Protein AF-A0AA88GA93-F1 (afdb_monomer)

Secondary structure (DSSP, 8-state):
------------------TTSS--S-SS---B-TTS-BS---HHHHT-HHHHHHHHHTT-GGGGGGS-GGGGG-HHHHHHHHHHHSS--TT--HHHHT-HHHHHHHHHH-TTGGGGS-HHHHT-HHHHHHHHHHHHHHHTTTT---HHHHHHTTSHHHHHHHHHH-GGGHHHHHHHHH--

Organism: Naegleria lovaniensis (NCBI:txid51637)

Radius of gyration: 24.78 Å; Cα contacts (8 Å, |Δi|>4): 192; chains: 1; bounding box: 47×29×96 Å

Solvent-accessible surface area (backbone atoms only — not comparable to full-atom values): 11145 Å² total; per-residue (Å²): 136,91,84,91,86,89,90,76,96,72,94,75,87,81,80,91,78,79,92,80,78,82,90,70,83,68,100,66,94,78,49,69,44,98,86,73,45,72,76,72,68,56,68,71,51,41,65,31,68,71,56,50,55,50,41,20,73,71,72,42,47,73,54,58,87,62,45,42,58,80,57,34,68,40,67,68,56,43,51,52,46,23,69,55,40,62,44,62,59,93,64,52,34,68,71,53,33,64,31,64,72,57,47,54,54,39,41,74,62,17,91,56,30,68,83,58,42,33,71,71,50,45,57,31,66,67,56,38,50,54,49,40,54,75,54,35,65,66,72,44,52,78,91,60,65,54,67,45,52,60,60,47,48,68,38,67,70,49,37,52,53,48,29,75,54,26,62,92,49,34,72,56,58,54,53,65,63,71,72,122

pLDDT: mean 75.77, std 22.04, range [26.53, 97.56]

Nearest PDB structures (foldseek):
  8v3b-assembly1_a  TM=1.851E-01  e=2.539E+00  synthetic construct
  6vfi-assembly1_A  TM=1.818E-01  e=3.411E+00  synthetic construct
  7mwr-assembly1_B  TM=1.581E-01  e=3.091E+00  synthetic construct
  8cwy-assembly1_A  TM=1.754E-01  e=7.136E+00  synthetic construct
  6iko-assembly1_A  TM=1.135E-01  e=7.496E+00  Mus musculus

Foldseek 3Di:
DDDDDDDDDDDDDDDDDPPPDPQPPDDDFDQQDPVRDRPDGDLVLLADLVSLLVCLQVVNLVSLQVHDLVQLADLVSQLSSCQSNVDHRPNRDVVQLADLVSLLSSVLSHLHSLVSHDPVLLLPLVSVLSNCLRQPCVNVPLVCDDVSNLVQLLPPVSLVSSCVSHVVCNVSSVVSVVPD

Structure (mmCIF, N/CA/C/O backbone):
data_AF-A0AA88GA93-F1
#
_entry.id   AF-A0AA88GA93-F1
#
loop_
_atom_site.group_PDB
_atom_site.id
_atom_site.type_symbol
_atom_site.label_atom_id
_atom_site.label_alt_id
_atom_site.label_comp_id
_atom_site.label_asym_id
_atom_site.label_entity_id
_atom_site.label_seq_id
_atom_site.pdbx_PDB_ins_code
_atom_site.Cartn_x
_atom_site.Cartn_y
_atom_site.Cartn_z
_atom_site.occupancy
_atom_site.B_iso_or_equiv
_atom_site.auth_seq_id
_atom_site.auth_comp_id
_atom_site.auth_asym_id
_atom_site.auth_atom_id
_atom_site.pdbx_PDB_model_num
ATOM 1 N N . MET A 1 1 ? -12.825 2.290 -71.740 1.00 33.38 1 MET A N 1
ATOM 2 C CA . MET A 1 1 ? -12.829 0.838 -72.034 1.00 33.38 1 MET A CA 1
ATOM 3 C C . MET A 1 1 ? -12.839 0.109 -70.694 1.00 33.38 1 MET A C 1
ATOM 5 O O . MET A 1 1 ? -12.183 0.599 -69.785 1.00 33.38 1 MET A O 1
ATOM 9 N N . PHE A 1 2 ? -13.651 -0.938 -70.525 1.00 34.91 2 PHE A N 1
ATOM 10 C CA . PHE A 1 2 ? -13.909 -1.589 -69.225 1.00 34.91 2 PHE A CA 1
ATOM 11 C C . PHE A 1 2 ? -12.851 -2.640 -68.823 1.00 34.91 2 PHE A C 1
ATOM 13 O O . PHE A 1 2 ? -12.158 -3.147 -69.699 1.00 34.91 2 PHE A O 1
ATOM 20 N N . PHE A 1 3 ? -12.865 -2.981 -67.519 1.00 26.53 3 PHE A N 1
ATOM 21 C CA . PHE A 1 3 ? -12.471 -4.211 -66.776 1.00 26.53 3 PHE A CA 1
ATOM 22 C C . PHE A 1 3 ? -11.516 -3.906 -65.589 1.00 26.53 3 PHE A C 1
ATOM 24 O O . PHE A 1 3 ? -10.570 -3.152 -65.776 1.00 26.53 3 PHE A O 1
ATOM 31 N N . ASN A 1 4 ? -11.718 -4.291 -64.311 1.00 27.09 4 ASN A N 1
ATOM 32 C CA . ASN A 1 4 ? -12.275 -5.481 -63.611 1.00 27.09 4 ASN A CA 1
ATOM 33 C C . ASN A 1 4 ? -11.306 -6.684 -63.553 1.00 27.09 4 ASN A C 1
ATOM 35 O O . ASN A 1 4 ? -10.849 -7.104 -64.607 1.00 27.09 4 ASN A O 1
ATOM 39 N N . ILE A 1 5 ? -10.981 -7.338 -62.417 1.00 30.44 5 ILE A N 1
ATOM 40 C CA . ILE A 1 5 ? -11.279 -7.218 -60.954 1.00 30.44 5 ILE A CA 1
ATOM 41 C C . ILE A 1 5 ? -10.082 -7.864 -60.191 1.00 30.44 5 ILE A C 1
ATOM 43 O O . ILE A 1 5 ? -9.605 -8.873 -60.697 1.00 30.44 5 ILE A O 1
ATOM 47 N N . PHE A 1 6 ? -9.642 -7.385 -58.999 1.00 27.36 6 PHE A N 1
ATOM 48 C CA . PHE A 1 6 ? -9.429 -8.232 -57.780 1.00 27.36 6 PHE A CA 1
ATOM 49 C C . PHE A 1 6 ? -8.909 -7.505 -56.515 1.00 27.36 6 PHE A C 1
ATOM 51 O O . PHE A 1 6 ? -8.017 -6.661 -56.565 1.00 27.36 6 PHE A O 1
ATOM 58 N N . ILE A 1 7 ? -9.442 -7.910 -55.355 1.00 40.75 7 ILE A N 1
ATOM 59 C CA . ILE A 1 7 ? -9.000 -7.513 -54.006 1.00 40.75 7 ILE A CA 1
ATOM 60 C C . ILE A 1 7 ? -7.886 -8.458 -53.533 1.00 40.75 7 ILE A C 1
ATOM 62 O O . ILE A 1 7 ? -8.052 -9.671 -53.594 1.00 40.75 7 ILE A O 1
ATOM 66 N N . SER A 1 8 ? -6.810 -7.928 -52.943 1.00 29.52 8 SER A N 1
ATOM 67 C CA . SER A 1 8 ? -5.974 -8.711 -52.022 1.00 29.52 8 SER A CA 1
ATOM 68 C C . SER A 1 8 ? -5.660 -7.913 -50.767 1.00 29.52 8 SER A C 1
ATOM 70 O O . SER A 1 8 ? -5.043 -6.850 -50.820 1.00 29.52 8 SER A O 1
ATOM 72 N N . SER A 1 9 ? -6.044 -8.483 -49.627 1.00 41.19 9 SER A N 1
ATOM 73 C CA . SER A 1 9 ? -5.636 -8.040 -48.296 1.00 41.19 9 SER A CA 1
ATOM 74 C C . SER A 1 9 ? -4.113 -7.897 -48.192 1.00 41.19 9 SER A C 1
ATOM 76 O O . SER A 1 9 ? -3.382 -8.851 -48.466 1.00 41.19 9 SER A O 1
ATOM 78 N N . LYS A 1 10 ? -3.657 -6.705 -47.786 1.00 34.00 10 LYS A N 1
ATOM 79 C CA . LYS A 1 10 ? -2.561 -6.464 -46.827 1.00 34.00 10 LYS A CA 1
ATOM 80 C C . LYS A 1 10 ? -2.400 -4.959 -46.600 1.00 34.00 10 LYS A C 1
ATOM 82 O O . LYS A 1 10 ? -2.260 -4.190 -47.550 1.00 34.00 10 LYS A O 1
ATOM 87 N N . TYR A 1 11 ? -2.406 -4.558 -45.329 1.00 28.22 11 TYR A N 1
ATOM 88 C CA . TYR A 1 11 ? -2.106 -3.196 -44.880 1.00 28.22 11 TYR A CA 1
ATOM 89 C C . TYR A 1 11 ? -0.806 -2.678 -45.527 1.00 28.22 11 TYR A C 1
ATOM 91 O O . TYR A 1 11 ? 0.231 -3.336 -45.455 1.00 28.22 11 TYR A O 1
ATOM 99 N N . LYS A 1 12 ? -0.850 -1.477 -46.114 1.00 30.42 12 LYS A N 1
ATOM 100 C CA . LYS A 1 12 ? 0.337 -0.698 -46.499 1.00 30.42 12 LYS A CA 1
ATOM 101 C C . LYS A 1 12 ? 0.333 0.618 -45.710 1.00 30.42 12 LYS A C 1
ATOM 103 O O . LYS A 1 12 ? -0.390 1.532 -46.113 1.00 30.42 12 LYS A O 1
ATOM 108 N N . PRO A 1 13 ? 1.095 0.748 -44.609 1.00 30.50 13 PRO A N 1
ATOM 109 C CA . PRO A 1 13 ? 1.254 2.038 -43.946 1.00 30.50 13 PRO A CA 1
ATOM 110 C C . PRO A 1 13 ? 1.970 3.025 -44.884 1.00 30.50 13 PRO A C 1
ATOM 112 O O . PRO A 1 13 ? 2.903 2.667 -45.609 1.00 30.50 13 PRO A O 1
ATOM 115 N N . LYS A 1 14 ? 1.481 4.268 -44.925 1.00 34.34 14 LYS A N 1
ATOM 116 C CA . LYS A 1 14 ? 1.916 5.289 -45.887 1.00 34.34 14 LYS A CA 1
ATOM 117 C C . LYS A 1 14 ? 3.270 5.901 -45.505 1.00 34.34 14 LYS A C 1
ATOM 119 O O . LYS A 1 14 ? 3.389 6.539 -44.471 1.00 34.34 14 LYS A O 1
ATOM 124 N N . ILE A 1 15 ? 4.231 5.756 -46.418 1.00 30.81 15 ILE A N 1
ATOM 125 C CA . ILE A 1 15 ? 5.219 6.759 -46.869 1.00 30.81 15 ILE A CA 1
ATOM 126 C C . ILE A 1 15 ? 5.712 7.768 -45.803 1.00 30.81 15 ILE A C 1
ATOM 128 O O . ILE A 1 15 ? 5.075 8.784 -45.532 1.00 30.81 15 ILE A O 1
ATOM 132 N N . PHE A 1 16 ? 6.937 7.539 -45.318 1.00 40.94 16 PHE A N 1
ATOM 133 C CA . PHE A 1 16 ? 7.739 8.473 -44.514 1.00 40.94 16 PHE A CA 1
ATOM 134 C C . PHE A 1 16 ? 7.921 9.855 -45.177 1.00 40.94 16 PHE A C 1
ATOM 136 O O . PHE A 1 16 ? 8.353 9.937 -46.329 1.00 40.94 16 PHE A O 1
ATOM 143 N N . SER A 1 17 ? 7.784 10.938 -44.402 1.00 36.03 17 SER A N 1
ATOM 144 C CA . SER A 1 17 ? 8.372 12.258 -44.704 1.00 36.03 17 SER A CA 1
ATOM 145 C C . SER A 1 17 ? 8.936 12.914 -43.422 1.00 36.03 17 SER A C 1
ATOM 147 O O . SER A 1 17 ? 8.700 12.397 -42.338 1.00 36.03 17 SER A O 1
ATOM 149 N N . ARG A 1 18 ? 9.748 13.987 -43.533 1.00 34.00 18 ARG A N 1
ATOM 150 C CA . ARG A 1 18 ? 10.577 14.592 -42.442 1.00 34.00 18 ARG A CA 1
ATOM 151 C C . ARG A 1 18 ? 11.699 13.711 -41.844 1.00 34.00 18 ARG A C 1
ATOM 153 O O . ARG A 1 18 ? 12.080 13.813 -40.682 1.00 34.00 18 ARG A O 1
ATOM 160 N N . LYS A 1 19 ? 12.345 12.935 -42.712 1.00 35.22 19 LYS A N 1
ATOM 161 C CA . LYS A 1 19 ? 13.406 11.933 -42.467 1.00 35.22 19 LYS A CA 1
ATOM 162 C C . LYS A 1 19 ? 14.734 12.396 -41.795 1.00 35.22 19 LYS A C 1
ATOM 164 O O . LYS A 1 19 ? 15.754 11.763 -42.067 1.00 35.22 19 LYS A O 1
ATOM 169 N N . LYS A 1 20 ? 14.811 13.487 -41.003 1.00 34.56 20 LYS A N 1
ATOM 170 C CA . LYS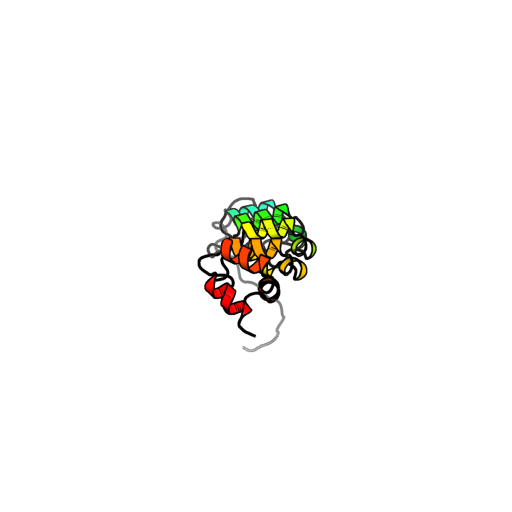 A 1 20 ? 16.113 13.937 -40.434 1.00 34.56 20 LYS A CA 1
ATOM 171 C C . LYS A 1 20 ? 16.170 14.840 -39.185 1.00 34.56 20 LYS A C 1
ATOM 173 O O . LYS A 1 20 ? 17.293 15.129 -38.781 1.00 34.56 20 LYS A O 1
ATOM 178 N N . GLN A 1 21 ? 15.064 15.296 -38.578 1.00 33.78 21 GLN A N 1
ATOM 179 C CA . GLN A 1 21 ? 15.147 16.338 -37.524 1.00 33.78 21 GLN A CA 1
ATOM 180 C C . GLN A 1 21 ? 14.607 15.968 -36.128 1.00 33.78 21 GLN A C 1
ATOM 182 O O . GLN A 1 21 ? 14.968 16.639 -35.170 1.00 33.78 21 GLN A O 1
ATOM 187 N N . GLU A 1 22 ? 13.859 14.870 -35.979 1.00 37.59 22 GLU A N 1
ATOM 188 C CA . GLU A 1 22 ? 13.305 14.430 -34.676 1.00 37.59 22 GLU A CA 1
ATOM 189 C C . GLU A 1 22 ? 14.020 13.198 -34.077 1.00 37.59 22 GLU A C 1
ATOM 191 O O . GLU A 1 22 ? 13.709 12.754 -32.981 1.00 37.59 22 GLU A O 1
ATOM 196 N N . LEU A 1 23 ? 15.063 12.682 -34.739 1.00 34.31 23 LEU A N 1
ATOM 197 C CA . LEU A 1 23 ? 15.877 11.546 -34.265 1.00 34.31 23 LEU A CA 1
ATOM 198 C C . LEU A 1 23 ? 17.147 11.991 -33.518 1.00 34.31 23 LEU A C 1
ATOM 200 O O . LEU A 1 23 ? 18.236 11.452 -33.728 1.00 34.31 23 LEU A O 1
ATOM 204 N N . ARG A 1 24 ? 17.034 13.025 -32.674 1.00 32.94 24 ARG A N 1
ATOM 205 C CA . ARG A 1 24 ? 18.178 13.560 -31.916 1.00 32.94 24 ARG A CA 1
ATOM 206 C C . ARG A 1 24 ? 17.876 13.997 -30.478 1.00 32.94 24 ARG A C 1
ATOM 208 O O . ARG A 1 24 ? 18.517 14.912 -29.974 1.00 32.94 24 ARG A O 1
ATOM 215 N N . TYR A 1 25 ? 17.028 13.239 -29.781 1.00 40.56 25 TYR A N 1
ATOM 216 C CA . TYR A 1 25 ? 17.219 13.014 -28.343 1.00 40.56 25 TYR A CA 1
ATOM 217 C C . TYR A 1 25 ? 18.033 11.727 -28.159 1.00 40.56 25 TYR A C 1
ATOM 219 O O . TYR A 1 25 ? 17.565 10.610 -28.340 1.00 40.56 25 TYR A O 1
ATOM 227 N N . ALA A 1 26 ? 19.333 11.941 -27.968 1.00 30.38 26 ALA A N 1
ATOM 228 C CA . ALA A 1 26 ? 20.422 11.021 -28.264 1.00 30.38 26 ALA A CA 1
ATOM 229 C C . ALA A 1 26 ? 20.392 9.650 -27.561 1.00 30.38 26 ALA A C 1
ATOM 231 O O . ALA A 1 26 ? 20.306 9.581 -26.341 1.00 30.38 26 ALA A O 1
ATOM 232 N N . ALA A 1 27 ? 20.682 8.604 -28.349 1.00 33.41 27 ALA A N 1
ATOM 233 C CA . ALA A 1 27 ? 21.562 7.462 -28.033 1.00 33.41 27 ALA A CA 1
ATOM 234 C C . ALA A 1 27 ? 21.295 6.588 -26.785 1.00 33.41 27 ALA A C 1
ATOM 236 O O . ALA A 1 27 ? 22.022 5.622 -26.588 1.00 33.41 27 ALA A O 1
ATOM 237 N N . ASN A 1 28 ? 20.279 6.880 -25.979 1.00 39.88 28 ASN A N 1
ATOM 238 C CA . ASN A 1 28 ? 19.849 6.102 -24.820 1.00 39.88 28 ASN A CA 1
ATOM 239 C C . ASN A 1 28 ? 18.327 6.237 -24.687 1.00 39.88 28 ASN A C 1
ATOM 241 O O . ASN A 1 28 ? 17.859 7.057 -23.910 1.00 39.88 28 ASN A O 1
ATOM 245 N N . GLU A 1 29 ? 17.589 5.467 -25.488 1.00 45.22 29 GLU A N 1
ATOM 246 C CA . GLU A 1 29 ? 16.256 4.941 -25.152 1.00 45.22 29 GLU A CA 1
ATOM 247 C C . GLU A 1 29 ? 15.287 5.881 -24.385 1.00 45.22 29 GLU A C 1
ATOM 249 O O . GLU A 1 29 ? 15.082 5.715 -23.188 1.00 45.22 29 GLU A O 1
ATOM 254 N N . PHE A 1 30 ? 14.614 6.814 -25.077 1.00 50.09 30 PHE A N 1
ATOM 255 C CA . PHE A 1 30 ? 13.429 7.525 -24.557 1.00 50.09 30 PHE A CA 1
ATOM 256 C C . PHE A 1 30 ? 12.333 7.627 -25.630 1.00 50.09 30 PHE A C 1
ATOM 258 O O . PHE A 1 30 ? 12.569 8.167 -26.708 1.00 50.09 30 PHE A O 1
ATOM 265 N N . TYR A 1 31 ? 11.133 7.131 -25.311 1.00 53.16 31 TYR A N 1
ATOM 266 C CA . TYR A 1 31 ? 9.961 7.024 -26.203 1.00 53.16 31 TYR A CA 1
ATOM 267 C C . TYR A 1 31 ? 8.870 8.032 -25.816 1.00 53.16 31 TYR A C 1
ATOM 269 O O . TYR A 1 31 ? 7.684 7.719 -25.763 1.00 53.16 31 TYR A O 1
ATOM 277 N N . LEU A 1 32 ? 9.302 9.231 -25.433 1.00 50.97 32 LEU A N 1
ATOM 278 C CA . LEU A 1 32 ? 8.445 10.282 -24.902 1.00 50.97 32 LEU A CA 1
ATOM 279 C C . LEU A 1 32 ? 8.075 11.238 -26.032 1.00 50.97 32 LEU A C 1
ATOM 281 O O . LEU A 1 32 ? 8.935 11.967 -26.533 1.00 50.97 32 LEU A O 1
ATOM 285 N N . THR A 1 33 ? 6.804 11.249 -26.428 1.00 50.84 33 THR A N 1
ATOM 286 C CA . THR A 1 33 ? 6.281 12.316 -27.289 1.00 50.84 33 THR A CA 1
ATOM 287 C C . THR A 1 33 ? 6.201 13.632 -26.512 1.00 50.84 33 THR A C 1
ATOM 289 O O . THR A 1 33 ? 6.211 13.647 -25.278 1.00 50.84 33 THR A O 1
ATOM 292 N N . GLN A 1 34 ? 6.109 14.761 -27.223 1.00 48.22 34 GLN A N 1
ATOM 293 C CA . GLN A 1 34 ? 5.982 16.086 -26.591 1.00 48.22 34 GLN A CA 1
ATOM 294 C C . GLN A 1 34 ? 4.709 16.211 -25.730 1.00 48.22 34 GLN A C 1
ATOM 296 O O . GLN A 1 34 ? 4.692 16.991 -24.783 1.00 48.22 34 GLN A O 1
ATOM 301 N N . ASP A 1 35 ? 3.700 15.379 -26.003 1.00 47.81 35 ASP A N 1
ATOM 302 C CA . ASP A 1 35 ? 2.435 15.296 -25.266 1.00 47.81 35 ASP A CA 1
ATOM 303 C C . ASP A 1 35 ? 2.485 14.317 -24.070 1.00 47.81 35 ASP A C 1
ATOM 305 O O . ASP A 1 35 ? 1.463 14.040 -23.440 1.00 47.81 35 ASP A O 1
ATOM 309 N N . GLY A 1 36 ? 3.660 13.754 -23.758 1.00 52.44 36 GLY A N 1
ATOM 310 C CA . GLY A 1 36 ? 3.859 12.838 -22.631 1.00 52.44 36 GLY A CA 1
ATOM 311 C C . GLY A 1 36 ? 3.247 11.444 -22.820 1.00 52.44 36 GLY A C 1
ATOM 312 O O . GLY A 1 36 ? 3.024 10.743 -21.831 1.00 52.44 36 GLY A O 1
ATOM 313 N N . GLN A 1 37 ? 2.961 11.039 -24.062 1.00 50.69 37 GLN A N 1
ATOM 314 C CA . GLN A 1 37 ? 2.444 9.707 -24.387 1.00 50.69 37 GLN A CA 1
ATOM 315 C C . GLN A 1 37 ? 3.580 8.756 -24.785 1.00 50.69 37 GLN A C 1
ATOM 317 O O . GLN A 1 37 ? 4.606 9.173 -25.328 1.00 50.69 37 GLN A O 1
ATOM 322 N N . TYR A 1 38 ? 3.387 7.469 -24.490 1.00 57.00 38 TYR A N 1
ATOM 323 C CA . TYR A 1 38 ? 4.346 6.407 -24.781 1.00 57.00 38 TYR A CA 1
ATOM 324 C C . TYR A 1 38 ? 3.984 5.686 -26.075 1.00 57.00 38 TYR A C 1
ATOM 326 O O . TYR A 1 38 ? 3.288 4.668 -26.050 1.00 57.00 38 TYR A O 1
ATOM 334 N N . ASP A 1 39 ? 4.511 6.176 -27.191 1.00 53.25 39 ASP A N 1
ATOM 335 C CA . ASP A 1 39 ? 4.473 5.439 -28.453 1.00 53.25 39 ASP A CA 1
ATOM 336 C C . ASP A 1 39 ? 5.537 4.324 -28.411 1.00 53.25 39 ASP A C 1
ATOM 338 O O . ASP A 1 39 ? 6.671 4.479 -28.860 1.00 53.25 39 ASP A O 1
ATOM 342 N N . GLU A 1 40 ? 5.136 3.201 -27.803 1.00 65.75 40 GLU A N 1
ATOM 343 C CA . GLU A 1 40 ? 5.832 1.904 -27.735 1.00 65.75 40 GLU A CA 1
ATOM 344 C C . GLU A 1 40 ? 7.214 1.899 -27.040 1.00 65.75 40 GLU A C 1
ATOM 346 O O . GLU A 1 40 ? 8.248 1.722 -27.682 1.00 65.75 40 GLU A O 1
ATOM 351 N N . ILE A 1 41 ? 7.256 1.965 -25.695 1.00 72.44 41 ILE A N 1
ATOM 352 C CA . I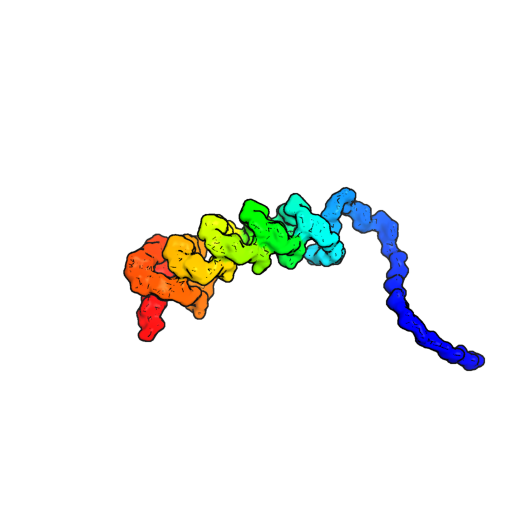LE A 1 41 ? 8.485 1.616 -24.947 1.00 72.44 41 ILE A CA 1
ATOM 353 C C . ILE A 1 41 ? 8.785 0.102 -25.101 1.00 72.44 41 ILE A C 1
ATOM 355 O O . ILE A 1 41 ? 7.947 -0.724 -24.731 1.00 72.44 41 ILE A O 1
ATOM 359 N N . PRO A 1 42 ? 10.001 -0.298 -25.529 1.00 78.31 42 PRO A N 1
ATOM 360 C CA . PRO A 1 42 ? 10.476 -1.679 -25.495 1.00 78.31 42 PRO A CA 1
ATOM 361 C C . PRO A 1 42 ? 10.303 -2.361 -24.122 1.00 78.31 42 PRO A C 1
ATOM 363 O O . PRO A 1 42 ? 10.794 -1.842 -23.117 1.00 78.31 42 PRO A O 1
ATOM 366 N N . PRO A 1 43 ? 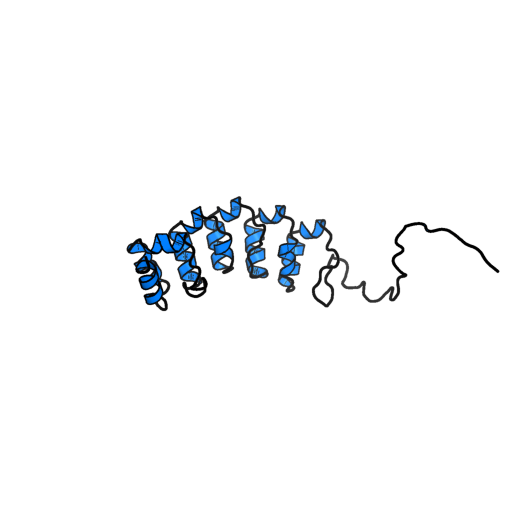9.752 -3.589 -24.047 1.00 80.50 43 PRO A N 1
ATOM 367 C CA . PRO A 1 43 ? 9.583 -4.313 -22.779 1.00 80.50 43 PRO A CA 1
ATOM 368 C C . PRO A 1 43 ? 10.872 -4.492 -21.954 1.00 80.50 43 PRO A C 1
ATOM 370 O O . PRO A 1 43 ? 10.833 -4.536 -20.723 1.00 80.50 43 PRO A O 1
ATOM 373 N N . LYS A 1 44 ? 12.037 -4.539 -22.619 1.00 84.44 44 LYS A N 1
ATOM 374 C CA . LYS A 1 44 ? 13.355 -4.615 -21.965 1.00 84.44 44 LYS A CA 1
ATOM 375 C C . LYS A 1 44 ? 13.661 -3.384 -21.096 1.00 84.44 44 LYS A C 1
ATOM 377 O O . LYS A 1 44 ? 14.315 -3.522 -20.068 1.00 84.44 44 LYS A O 1
ATOM 382 N N . LEU A 1 45 ? 13.170 -2.206 -21.482 1.00 83.38 45 LEU A N 1
ATOM 383 C CA . LEU A 1 45 ? 13.309 -0.962 -20.719 1.00 83.38 45 LEU A CA 1
ATOM 384 C C . LEU A 1 45 ? 12.331 -0.884 -19.554 1.00 83.38 45 LEU A C 1
ATOM 386 O O . LEU A 1 45 ? 12.713 -0.483 -18.462 1.00 83.38 45 LEU A O 1
ATOM 390 N N . LEU A 1 46 ? 11.098 -1.351 -19.755 1.00 84.31 46 LEU A N 1
ATOM 391 C CA . LEU A 1 46 ? 10.095 -1.493 -18.691 1.00 84.31 46 LEU A CA 1
ATOM 392 C C . LEU A 1 46 ? 10.509 -2.523 -17.617 1.00 84.31 46 LEU A C 1
ATOM 394 O O . LEU A 1 46 ? 9.911 -2.581 -16.545 1.00 84.31 46 LEU A O 1
ATOM 398 N N . SER A 1 47 ? 11.558 -3.304 -17.897 1.00 88.38 47 SER A N 1
ATOM 399 C CA . SER A 1 47 ? 12.242 -4.215 -16.969 1.00 88.38 47 SER A CA 1
ATOM 400 C C . SER A 1 47 ? 13.608 -3.687 -16.484 1.00 88.38 47 SER A C 1
ATOM 402 O O . SER A 1 47 ? 14.346 -4.416 -15.826 1.00 88.38 47 SER A O 1
ATOM 404 N N . ASN A 1 48 ? 13.969 -2.434 -16.786 1.00 89.56 48 ASN A N 1
ATOM 405 C CA . ASN A 1 48 ? 15.210 -1.790 -16.349 1.00 89.56 48 ASN A CA 1
ATOM 406 C C . ASN A 1 48 ? 14.911 -0.733 -15.274 1.00 89.56 48 ASN A C 1
ATOM 408 O O . ASN A 1 48 ? 14.405 0.351 -15.572 1.00 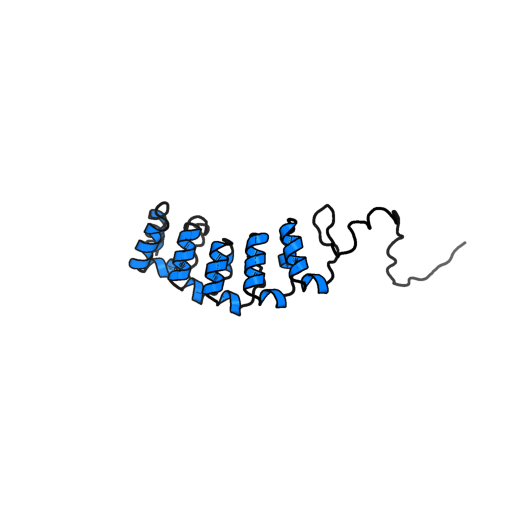89.56 48 ASN A O 1
ATOM 412 N N . GLN A 1 49 ? 15.282 -1.031 -14.024 1.00 92.56 49 GLN A N 1
ATOM 413 C CA . GLN A 1 49 ? 15.060 -0.136 -12.885 1.00 92.56 49 GLN A CA 1
ATOM 414 C C . GLN A 1 49 ? 15.633 1.275 -13.114 1.00 92.56 49 GLN A C 1
ATOM 416 O O . GLN A 1 49 ? 14.953 2.266 -12.861 1.00 92.56 49 GLN A O 1
ATOM 421 N N . SER A 1 50 ? 16.860 1.396 -13.635 1.00 90.56 50 SER A N 1
ATOM 422 C CA . SER A 1 50 ? 17.521 2.693 -13.837 1.00 90.56 50 SER A CA 1
ATOM 423 C C . SER A 1 50 ? 16.826 3.560 -14.890 1.00 90.56 50 SER A C 1
ATOM 425 O O . SER A 1 50 ? 16.761 4.778 -14.728 1.00 90.56 50 SER A O 1
ATOM 427 N N . PHE A 1 51 ? 16.283 2.950 -15.950 1.00 87.25 51 PHE A N 1
ATOM 428 C CA . PHE A 1 51 ? 15.457 3.662 -16.929 1.00 87.25 51 PHE A CA 1
ATOM 429 C C . PHE A 1 51 ? 14.166 4.179 -16.287 1.00 87.25 51 PHE A C 1
ATOM 431 O O . PHE A 1 51 ? 13.855 5.364 -16.408 1.00 87.25 51 PHE A O 1
ATOM 438 N N . VAL A 1 52 ? 13.458 3.315 -15.552 1.00 88.88 52 VAL A N 1
ATOM 439 C CA . VAL A 1 52 ? 12.193 3.669 -14.897 1.00 88.88 52 VAL A CA 1
ATOM 440 C C . VAL A 1 52 ? 12.376 4.817 -13.903 1.00 88.88 52 VAL A C 1
ATOM 442 O O . VAL A 1 52 ? 11.666 5.817 -13.988 1.00 88.88 52 VAL A O 1
ATOM 445 N N . LEU A 1 53 ? 13.360 4.726 -13.002 1.00 90.38 53 LEU A N 1
ATOM 446 C CA . LEU A 1 53 ? 13.625 5.775 -12.010 1.00 90.38 53 LEU A CA 1
ATOM 447 C C . LEU A 1 53 ? 13.998 7.110 -12.671 1.00 90.38 53 LEU A C 1
ATOM 449 O O . LEU A 1 53 ? 13.577 8.166 -12.201 1.00 90.38 53 LEU A O 1
ATOM 453 N N . LYS A 1 54 ? 14.731 7.079 -13.791 1.00 87.62 54 LYS A N 1
ATOM 454 C CA . LYS A 1 54 ? 15.071 8.287 -14.551 1.00 87.62 54 LYS A CA 1
ATOM 455 C C . LYS A 1 54 ? 13.851 8.909 -15.239 1.00 87.62 54 LYS A C 1
ATOM 457 O O . LYS A 1 54 ? 13.715 10.128 -15.214 1.00 87.62 54 LYS A O 1
ATOM 462 N N . ALA A 1 55 ? 12.944 8.103 -15.793 1.00 84.62 55 ALA A N 1
ATOM 463 C CA . ALA A 1 55 ? 11.691 8.604 -16.359 1.00 84.62 55 ALA A CA 1
ATOM 464 C C . ALA A 1 55 ? 10.787 9.235 -15.279 1.00 84.62 55 ALA A C 1
ATOM 466 O O . ALA A 1 55 ? 10.181 10.280 -15.516 1.00 84.62 55 ALA A O 1
ATOM 467 N N . LEU A 1 56 ? 10.754 8.660 -14.070 1.00 87.75 56 LEU A N 1
ATOM 468 C CA . LEU A 1 56 ? 10.061 9.253 -12.921 1.00 87.75 56 LEU A CA 1
ATOM 469 C C . LEU A 1 56 ? 10.663 10.603 -12.514 1.00 87.75 56 LEU A C 1
ATOM 471 O O . LEU A 1 56 ? 9.931 11.583 -12.410 1.00 87.75 56 LEU A O 1
ATOM 475 N N . GLN A 1 57 ? 11.991 10.688 -12.381 1.00 87.19 57 GLN A N 1
ATOM 476 C CA . GLN A 1 57 ? 12.707 11.946 -12.105 1.00 87.19 57 GLN A CA 1
ATOM 477 C C . GLN A 1 57 ? 12.465 13.033 -13.165 1.00 87.19 57 GLN A C 1
ATOM 479 O O . GLN A 1 57 ? 12.555 14.218 -12.860 1.00 87.19 57 GLN A O 1
ATOM 484 N N . GLN A 1 58 ? 12.166 12.642 -14.405 1.00 82.06 58 GLN A N 1
ATOM 485 C CA . GLN A 1 58 ? 11.846 13.551 -15.509 1.00 82.06 58 GLN A CA 1
ATOM 486 C C . GLN A 1 58 ? 10.370 13.991 -15.539 1.00 82.06 58 GLN A C 1
ATOM 488 O O . GLN A 1 58 ? 9.988 14.760 -16.417 1.00 82.06 58 GLN A O 1
ATOM 493 N N . GLY A 1 59 ? 9.547 13.557 -14.577 1.00 80.81 59 GLY A N 1
ATOM 494 C CA . GLY A 1 59 ? 8.142 13.956 -14.473 1.00 80.81 59 GLY A CA 1
ATOM 495 C C . GLY A 1 59 ? 7.178 13.071 -15.263 1.00 80.81 59 GLY A C 1
ATOM 496 O O . GLY A 1 59 ? 6.111 13.535 -15.661 1.00 80.81 59 GLY A O 1
ATOM 497 N N . HIS A 1 60 ? 7.517 11.795 -15.485 1.00 82.00 60 HIS A N 1
ATOM 498 C CA . HIS A 1 60 ? 6.668 10.847 -16.216 1.00 82.00 60 HIS A CA 1
ATOM 499 C C . HIS A 1 60 ? 6.106 9.725 -15.311 1.00 82.00 60 HIS A C 1
ATOM 501 O O . HIS A 1 60 ? 6.437 8.552 -15.504 1.00 82.00 60 HIS A O 1
ATOM 507 N N . PRO A 1 61 ? 5.231 10.039 -14.328 1.00 81.44 61 PRO A N 1
ATOM 508 C CA . PRO A 1 61 ? 4.737 9.075 -13.334 1.00 81.44 61 PRO A CA 1
ATOM 509 C C . PRO A 1 61 ? 3.952 7.905 -13.944 1.00 81.44 61 PRO A C 1
ATOM 511 O O . PRO A 1 61 ? 3.968 6.801 -13.405 1.00 81.44 61 PRO A O 1
ATOM 514 N N . ARG A 1 62 ? 3.321 8.112 -15.110 1.00 82.38 62 ARG A N 1
ATOM 515 C CA . ARG A 1 62 ? 2.557 7.080 -15.835 1.00 82.38 62 ARG A CA 1
ATOM 516 C C . ARG A 1 62 ? 3.395 5.892 -16.317 1.00 82.38 62 ARG A C 1
ATOM 518 O O . ARG A 1 62 ? 2.808 4.893 -16.715 1.00 82.38 62 ARG A O 1
ATOM 525 N N . ILE A 1 63 ? 4.731 5.951 -16.260 1.00 82.19 63 ILE A N 1
ATOM 526 C CA . ILE A 1 63 ? 5.556 4.766 -16.535 1.00 82.19 63 ILE A CA 1
ATOM 527 C C . ILE A 1 63 ? 5.245 3.618 -15.567 1.00 82.19 63 ILE A C 1
ATOM 529 O O . ILE A 1 63 ? 5.387 2.461 -15.948 1.00 82.19 63 ILE A O 1
ATOM 533 N N . ILE A 1 64 ? 4.793 3.926 -14.343 1.00 84.88 64 ILE A N 1
ATOM 534 C CA . ILE A 1 64 ? 4.527 2.941 -13.285 1.00 84.88 64 ILE A CA 1
ATOM 535 C C . ILE A 1 64 ? 3.485 1.901 -13.708 1.00 84.88 64 ILE A C 1
ATOM 537 O O . ILE A 1 64 ? 3.656 0.719 -13.412 1.00 84.88 64 ILE A O 1
ATOM 541 N N . ASP A 1 65 ? 2.461 2.312 -14.458 1.00 84.06 65 ASP A N 1
ATOM 542 C CA . ASP A 1 65 ? 1.411 1.415 -14.957 1.00 84.06 65 ASP A CA 1
ATOM 543 C C . ASP A 1 65 ? 1.913 0.457 -16.068 1.00 84.06 65 ASP A C 1
ATOM 545 O O . ASP A 1 65 ? 1.190 -0.455 -16.462 1.00 84.06 65 ASP A O 1
ATOM 549 N N . LEU A 1 66 ? 3.145 0.642 -16.569 1.00 83.38 66 LEU A N 1
ATOM 550 C CA . LEU A 1 66 ? 3.765 -0.151 -17.641 1.00 83.38 66 LEU A CA 1
ATOM 551 C C . LEU A 1 66 ? 4.933 -1.043 -17.169 1.00 83.38 66 LEU A C 1
ATOM 553 O O . LEU A 1 66 ? 5.458 -1.823 -17.963 1.00 83.38 66 LEU A O 1
ATOM 557 N N . ILE A 1 67 ? 5.382 -0.921 -15.915 1.00 85.75 67 ILE A N 1
ATOM 558 C CA . ILE A 1 67 ? 6.542 -1.666 -15.391 1.00 85.75 67 ILE A CA 1
ATOM 559 C C . ILE A 1 67 ? 6.245 -3.176 -15.360 1.00 85.75 67 ILE A C 1
ATOM 561 O O . ILE A 1 67 ? 5.150 -3.596 -14.984 1.00 85.75 67 ILE A O 1
ATOM 565 N N . SER A 1 68 ? 7.243 -4.010 -15.684 1.00 83.62 68 SER A N 1
ATOM 566 C CA . SER A 1 68 ? 7.135 -5.465 -15.489 1.00 83.62 68 SER A CA 1
ATOM 567 C C . SER A 1 68 ? 6.828 -5.810 -14.019 1.00 83.62 68 SER A C 1
ATOM 569 O O . SER A 1 68 ? 7.578 -5.371 -13.140 1.00 83.62 68 SER A O 1
ATOM 571 N N . PRO A 1 69 ? 5.819 -6.657 -13.717 1.00 85.75 69 PRO A N 1
ATOM 572 C CA . PRO A 1 69 ? 5.504 -7.073 -12.347 1.00 85.75 69 PRO A CA 1
ATOM 573 C C . PRO A 1 69 ? 6.701 -7.635 -11.569 1.00 85.75 69 PRO A C 1
ATOM 575 O O . PRO A 1 69 ? 6.769 -7.453 -10.360 1.00 85.75 69 PRO A O 1
ATOM 578 N N . THR A 1 70 ? 7.681 -8.226 -12.260 1.00 89.44 70 THR A N 1
ATOM 579 C CA . THR A 1 70 ? 8.927 -8.744 -11.667 1.00 89.44 70 THR A CA 1
ATOM 580 C C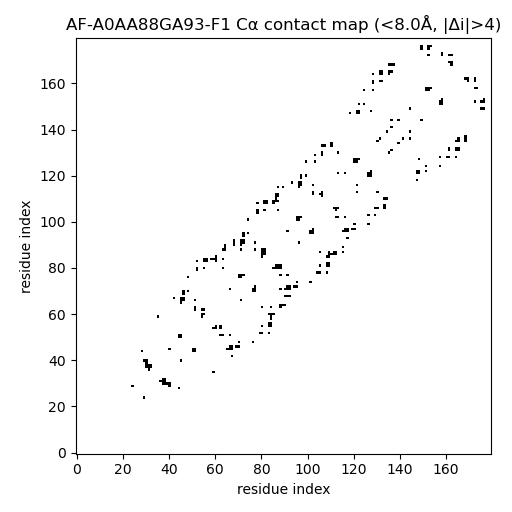 . THR A 1 70 ? 9.770 -7.675 -10.967 1.00 89.44 70 THR A C 1
ATOM 582 O O . THR A 1 70 ? 10.509 -7.996 -10.046 1.00 89.44 70 THR A O 1
ATOM 585 N N . LEU A 1 71 ? 9.697 -6.404 -11.387 1.00 90.44 71 LEU A N 1
ATOM 586 C CA . LEU A 1 71 ? 10.363 -5.312 -10.665 1.00 90.44 71 LEU A CA 1
ATOM 587 C C . LEU A 1 71 ? 9.558 -4.861 -9.439 1.00 90.44 71 LEU A C 1
ATOM 589 O O . LEU A 1 71 ? 10.131 -4.317 -8.503 1.00 90.44 71 LEU A O 1
ATOM 593 N N . LEU A 1 72 ? 8.247 -5.114 -9.414 1.00 91.94 72 LEU A N 1
ATOM 594 C CA . LEU A 1 72 ? 7.346 -4.764 -8.310 1.00 91.94 72 LEU A CA 1
ATOM 595 C C . LEU A 1 72 ? 7.338 -5.817 -7.178 1.00 91.94 72 LEU A C 1
ATOM 597 O O . LEU A 1 72 ? 6.445 -5.823 -6.324 1.00 91.94 72 LEU A O 1
ATOM 601 N N . GLU A 1 73 ? 8.337 -6.702 -7.184 1.00 91.81 73 GLU A N 1
ATOM 602 C CA . GLU A 1 73 ? 8.705 -7.615 -6.096 1.00 91.81 73 GLU A CA 1
ATOM 603 C C . GLU A 1 73 ? 9.845 -7.052 -5.221 1.00 91.81 73 GLU A C 1
ATOM 605 O O . GLU A 1 73 ? 9.982 -7.462 -4.071 1.00 91.81 73 GLU A O 1
ATOM 610 N N . ASP A 1 74 ? 10.629 -6.094 -5.732 1.00 94.62 74 ASP A N 1
ATOM 611 C CA . ASP A 1 74 ? 11.750 -5.454 -5.028 1.00 94.62 74 ASP A CA 1
ATOM 612 C C . ASP A 1 74 ? 11.250 -4.304 -4.134 1.00 94.62 74 ASP A C 1
ATOM 614 O O . ASP A 1 74 ? 10.770 -3.276 -4.619 1.00 94.62 74 ASP A O 1
ATOM 618 N N . GLU A 1 75 ? 11.374 -4.482 -2.814 1.00 95.31 75 GLU A N 1
ATOM 619 C CA . GLU A 1 75 ? 10.930 -3.520 -1.799 1.00 95.31 75 GLU A CA 1
ATOM 620 C C . GLU A 1 75 ? 11.554 -2.127 -1.997 1.00 95.31 75 GLU A C 1
ATOM 622 O O . GLU A 1 75 ? 10.849 -1.114 -2.009 1.00 95.31 75 GLU A O 1
ATOM 627 N N . HIS A 1 76 ? 12.875 -2.068 -2.190 1.00 96.00 76 HIS A N 1
ATOM 628 C CA . HIS A 1 76 ? 13.611 -0.810 -2.299 1.00 96.00 76 HIS A CA 1
ATOM 629 C C . HIS A 1 76 ? 13.303 -0.091 -3.608 1.00 96.00 76 HIS A C 1
ATOM 631 O O . HIS A 1 76 ? 13.128 1.131 -3.614 1.00 96.00 76 HIS A O 1
ATOM 637 N N . PHE A 1 77 ? 13.196 -0.836 -4.710 1.00 95.75 77 PHE A N 1
ATOM 638 C CA . PHE A 1 77 ? 12.780 -0.270 -5.985 1.00 95.75 77 PHE A CA 1
ATOM 639 C C . PHE A 1 77 ? 11.371 0.317 -5.893 1.00 95.75 77 PHE A C 1
ATOM 641 O O . PHE A 1 77 ? 11.174 1.474 -6.266 1.00 95.75 77 PHE A O 1
ATOM 648 N N . VAL A 1 78 ? 10.405 -0.429 -5.343 1.00 96.38 78 VAL A N 1
ATOM 649 C CA . VAL A 1 78 ? 9.024 0.050 -5.208 1.00 96.38 78 VAL A CA 1
ATOM 650 C C . VAL A 1 78 ? 8.964 1.305 -4.335 1.00 96.38 78 VAL A C 1
ATOM 652 O O . VAL A 1 78 ? 8.393 2.299 -4.784 1.00 96.38 78 VAL A O 1
ATOM 655 N N . LEU A 1 79 ? 9.615 1.336 -3.165 1.00 97.19 79 LEU A N 1
ATOM 656 C CA . LEU A 1 79 ? 9.682 2.550 -2.335 1.00 97.19 79 LEU A CA 1
ATOM 657 C C . LEU A 1 79 ? 10.265 3.745 -3.109 1.00 97.19 79 LEU A C 1
ATOM 659 O O . LEU A 1 79 ? 9.700 4.838 -3.058 1.00 97.19 79 LEU A O 1
ATOM 663 N N . LYS A 1 80 ? 11.321 3.537 -3.910 1.00 96.44 80 LYS A N 1
ATOM 664 C CA . LYS A 1 80 ? 11.892 4.594 -4.759 1.00 96.44 80 LYS A CA 1
ATOM 665 C C . LYS A 1 80 ? 10.930 5.054 -5.864 1.00 96.44 80 LYS A C 1
ATOM 667 O O . LYS A 1 80 ? 10.900 6.244 -6.177 1.00 96.44 80 LYS A O 1
ATOM 672 N N . THR A 1 81 ? 10.115 4.161 -6.437 1.00 94.56 81 THR A N 1
ATOM 673 C CA . THR A 1 81 ? 9.067 4.570 -7.394 1.00 94.56 81 THR A CA 1
ATOM 674 C C . THR A 1 81 ? 7.973 5.409 -6.739 1.00 94.56 81 THR A C 1
ATOM 676 O O . THR A 1 81 ? 7.506 6.361 -7.359 1.00 94.56 81 THR A O 1
ATOM 679 N N . ILE A 1 82 ? 7.613 5.120 -5.484 1.00 95.06 82 ILE A N 1
ATOM 680 C CA . ILE A 1 82 ? 6.618 5.889 -4.726 1.00 95.06 82 ILE A CA 1
ATOM 681 C C . ILE A 1 82 ? 7.168 7.280 -4.381 1.00 95.06 82 ILE A C 1
ATOM 683 O O . ILE A 1 82 ? 6.481 8.275 -4.595 1.00 95.06 82 ILE A O 1
ATOM 687 N N . GLU A 1 83 ? 8.417 7.362 -3.913 1.00 95.12 83 GLU A N 1
ATOM 688 C CA . GLU A 1 83 ? 9.105 8.622 -3.589 1.00 95.12 83 GLU A CA 1
ATOM 689 C C . GLU A 1 83 ? 9.182 9.579 -4.793 1.00 95.12 83 GLU A C 1
ATOM 691 O O . GLU A 1 83 ? 8.996 10.783 -4.640 1.00 95.12 83 GLU A O 1
ATOM 696 N N . LEU A 1 84 ? 9.441 9.050 -5.995 1.00 91.19 84 LEU A N 1
ATOM 697 C CA . LEU A 1 84 ? 9.603 9.851 -7.215 1.00 91.19 84 LEU A CA 1
ATOM 698 C C . LEU A 1 84 ? 8.291 10.089 -7.980 1.00 91.19 84 LEU A C 1
ATOM 700 O O . LEU A 1 84 ? 8.118 11.141 -8.588 1.00 91.19 84 LEU A O 1
ATOM 704 N N . GLY A 1 85 ? 7.393 9.101 -8.006 1.00 83.44 85 GLY A N 1
ATOM 705 C CA . GLY A 1 85 ? 6.137 9.141 -8.762 1.00 83.44 85 GLY A CA 1
ATOM 706 C C . GLY A 1 85 ? 4.924 9.612 -7.957 1.00 83.44 85 GLY A C 1
ATOM 707 O O . GLY A 1 85 ? 3.869 9.846 -8.543 1.00 83.44 85 GLY A O 1
ATOM 708 N N . GLY A 1 86 ? 5.045 9.721 -6.629 1.00 85.00 86 GLY A N 1
ATOM 709 C CA . GLY A 1 86 ? 3.984 10.162 -5.717 1.00 85.00 86 GLY A CA 1
ATOM 710 C C . GLY A 1 86 ? 2.813 9.185 -5.552 1.00 85.00 86 GLY A C 1
ATOM 711 O O . GLY A 1 86 ? 1.832 9.523 -4.893 1.00 85.00 86 GLY A O 1
ATOM 712 N N . THR A 1 87 ? 2.879 7.987 -6.144 1.00 87.88 87 THR A N 1
ATOM 713 C CA . THR A 1 87 ? 1.769 7.025 -6.170 1.00 87.88 87 THR A CA 1
ATOM 714 C C . THR A 1 87 ? 2.224 5.585 -5.943 1.00 87.88 87 THR A C 1
ATOM 716 O O . THR A 1 87 ? 3.344 5.209 -6.288 1.00 87.88 87 THR A O 1
ATOM 719 N N . MET A 1 88 ? 1.338 4.774 -5.365 1.00 90.12 88 MET A N 1
ATOM 720 C CA . MET A 1 88 ? 1.552 3.348 -5.120 1.00 90.12 88 MET A CA 1
ATOM 721 C C . MET A 1 88 ? 1.318 2.543 -6.414 1.00 90.12 88 MET A C 1
ATOM 723 O O . MET A 1 88 ? 0.220 2.628 -6.973 1.00 90.12 88 MET A O 1
ATOM 727 N N . PRO A 1 89 ? 2.286 1.738 -6.904 1.00 91.75 89 PRO A N 1
ATOM 728 C CA . PRO A 1 89 ? 2.090 0.951 -8.119 1.00 91.75 89 PRO A CA 1
ATOM 729 C C . PRO A 1 89 ? 0.943 -0.058 -7.982 1.00 91.75 89 PRO A C 1
ATOM 731 O O . PRO A 1 89 ? 0.899 -0.863 -7.050 1.00 91.75 89 PRO A O 1
ATOM 734 N N . ARG A 1 90 ? 0.027 -0.081 -8.958 1.00 87.50 90 ARG A N 1
ATOM 735 C CA . ARG A 1 90 ? -1.188 -0.922 -8.906 1.00 87.50 90 ARG A CA 1
ATOM 736 C C . ARG A 1 90 ? -0.902 -2.420 -8.772 1.00 87.50 90 ARG A C 1
ATOM 738 O O . ARG A 1 90 ? -1.720 -3.163 -8.222 1.00 87.50 90 ARG A O 1
ATOM 745 N N . HIS A 1 91 ? 0.250 -2.857 -9.278 1.00 89.25 91 HIS A N 1
ATOM 746 C CA . HIS A 1 91 ? 0.639 -4.259 -9.426 1.00 89.25 91 HIS A CA 1
ATOM 747 C C . HIS A 1 91 ? 1.741 -4.718 -8.452 1.00 89.25 91 HIS A C 1
ATOM 749 O O . HIS A 1 91 ? 2.318 -5.779 -8.671 1.00 89.25 91 HIS A O 1
ATOM 755 N N . VAL A 1 92 ? 1.993 -3.985 -7.352 1.00 92.62 92 VAL A N 1
ATOM 756 C CA . VAL A 1 92 ? 2.868 -4.457 -6.252 1.00 92.62 92 VAL A CA 1
ATOM 757 C C . VAL A 1 92 ? 2.466 -5.863 -5.805 1.00 92.62 92 VAL A C 1
ATOM 759 O O . VAL A 1 92 ? 1.268 -6.153 -5.684 1.00 92.62 92 VAL A O 1
ATOM 762 N N . SER A 1 93 ? 3.456 -6.728 -5.571 1.00 92.75 93 SER A N 1
ATOM 763 C CA . SER A 1 93 ? 3.241 -8.132 -5.207 1.00 92.75 93 SER A CA 1
ATOM 764 C C . SER A 1 93 ? 2.399 -8.290 -3.932 1.00 92.75 93 SER A C 1
ATOM 766 O O . SER A 1 93 ? 2.437 -7.451 -3.029 1.00 92.75 93 SER A O 1
ATOM 768 N N . LYS A 1 94 ? 1.639 -9.391 -3.820 1.00 93.69 94 LYS A N 1
ATOM 769 C CA . LYS A 1 94 ? 0.883 -9.697 -2.588 1.00 93.69 94 LYS A CA 1
ATOM 770 C C . LYS A 1 94 ? 1.813 -9.816 -1.376 1.00 93.69 94 LYS A C 1
ATOM 772 O O . LYS A 1 94 ? 1.481 -9.324 -0.309 1.00 93.69 94 LYS A O 1
ATOM 777 N N . THR A 1 95 ? 3.003 -10.388 -1.558 1.00 95.06 95 THR A N 1
ATOM 778 C CA . THR A 1 95 ? 4.027 -10.504 -0.510 1.00 95.06 95 THR A CA 1
ATOM 779 C C . THR A 1 95 ? 4.377 -9.146 0.100 1.00 95.06 95 THR A C 1
ATOM 781 O O . THR A 1 95 ? 4.403 -9.021 1.320 1.00 95.06 95 THR A O 1
ATOM 784 N N . LEU A 1 96 ? 4.572 -8.113 -0.729 1.00 95.94 96 LEU A N 1
ATOM 785 C CA . LEU A 1 96 ? 4.828 -6.757 -0.245 1.00 95.94 96 LEU A CA 1
ATOM 786 C C . LEU A 1 96 ? 3.577 -6.121 0.389 1.00 95.94 96 LEU A C 1
ATOM 788 O O . LEU A 1 96 ? 3.683 -5.549 1.466 1.00 95.94 96 LEU A O 1
ATOM 792 N N . ARG A 1 97 ? 2.374 -6.299 -0.178 1.00 95.94 97 ARG A N 1
ATOM 793 C CA . ARG A 1 97 ? 1.105 -5.816 0.432 1.00 95.94 97 ARG A CA 1
ATOM 794 C C . ARG A 1 97 ? 0.798 -6.407 1.814 1.00 95.94 97 ARG A C 1
ATOM 796 O O . ARG A 1 97 ? 0.014 -5.829 2.570 1.00 95.94 97 ARG A O 1
ATOM 803 N N . ASN A 1 98 ? 1.394 -7.554 2.129 1.00 96.31 98 ASN A N 1
ATOM 804 C CA . ASN A 1 98 ? 1.293 -8.235 3.418 1.00 96.31 98 ASN A CA 1
ATOM 805 C C . ASN A 1 98 ? 2.487 -7.920 4.348 1.00 96.31 98 ASN A C 1
ATOM 807 O O . ASN A 1 98 ? 2.455 -8.265 5.527 1.00 96.31 98 ASN A O 1
ATOM 811 N N . ASN A 1 99 ? 3.541 -7.258 3.855 1.00 97.25 99 ASN A N 1
ATOM 812 C CA . ASN A 1 99 ? 4.716 -6.880 4.640 1.00 97.25 99 ASN A CA 1
ATOM 813 C C . ASN A 1 99 ? 4.454 -5.560 5.386 1.00 97.25 99 ASN A C 1
ATOM 815 O O . ASN A 1 99 ? 4.504 -4.478 4.799 1.00 97.25 99 ASN A O 1
ATOM 819 N N . LYS A 1 100 ? 4.217 -5.649 6.701 1.00 96.94 100 LYS A N 1
ATOM 820 C CA . LYS A 1 100 ? 3.962 -4.498 7.584 1.00 96.94 100 LYS A CA 1
ATOM 821 C C . LYS A 1 100 ? 5.050 -3.422 7.499 1.00 96.94 100 LYS A C 1
ATOM 823 O O . LYS A 1 100 ? 4.725 -2.243 7.389 1.00 96.94 100 LYS A O 1
ATOM 828 N N . CYS A 1 101 ? 6.327 -3.809 7.509 1.00 97.12 101 CYS A N 1
ATOM 829 C CA . CYS A 1 101 ? 7.455 -2.873 7.490 1.00 97.12 101 CYS A CA 1
ATOM 830 C C . CYS A 1 101 ? 7.538 -2.096 6.170 1.00 97.12 101 CYS A C 1
ATOM 832 O O . CYS A 1 101 ? 7.752 -0.883 6.177 1.00 97.12 101 CYS A O 1
ATOM 834 N N . PHE A 1 102 ? 7.321 -2.769 5.038 1.00 97.56 102 PHE A N 1
ATOM 835 C CA . PHE A 1 102 ? 7.217 -2.108 3.737 1.00 97.56 102 PHE A CA 1
ATOM 836 C C . PHE A 1 102 ? 5.984 -1.203 3.667 1.00 97.56 102 PHE A C 1
ATOM 838 O O . PHE A 1 102 ? 6.101 -0.036 3.298 1.00 97.56 102 PHE A O 1
ATOM 845 N N . MET A 1 103 ? 4.806 -1.708 4.052 1.00 97.06 103 MET A N 1
ATOM 846 C CA . MET A 1 103 ? 3.563 -0.944 3.949 1.00 97.06 103 MET A CA 1
ATOM 847 C C . MET A 1 103 ? 3.579 0.300 4.844 1.00 97.06 103 MET A C 1
ATOM 849 O O . MET A 1 103 ? 3.089 1.339 4.412 1.00 97.06 103 MET A O 1
ATOM 853 N N . LEU A 1 104 ? 4.192 0.251 6.033 1.00 95.69 104 LEU A N 1
ATOM 854 C CA . LEU A 1 104 ? 4.413 1.432 6.877 1.00 95.69 104 LEU A CA 1
ATOM 855 C C . LEU A 1 104 ? 5.299 2.480 6.184 1.00 95.69 104 LEU A C 1
ATOM 857 O O . LEU A 1 104 ? 4.952 3.660 6.188 1.00 95.69 104 LEU A O 1
ATOM 861 N N . GLN A 1 105 ? 6.404 2.074 5.547 1.00 96.19 105 GLN A N 1
ATOM 862 C CA . GLN A 1 105 ? 7.261 2.987 4.775 1.00 96.19 105 GLN A CA 1
ATOM 863 C C . GLN A 1 105 ? 6.509 3.585 3.573 1.00 96.19 105 GLN A C 1
ATOM 865 O O . GLN A 1 105 ? 6.510 4.802 3.381 1.00 96.19 105 GLN A O 1
ATOM 870 N N . ALA A 1 106 ? 5.806 2.750 2.803 1.00 94.94 106 ALA A N 1
ATOM 871 C CA . ALA A 1 106 ? 4.995 3.173 1.663 1.00 94.94 106 ALA A CA 1
ATOM 872 C C . ALA A 1 106 ? 3.890 4.162 2.076 1.00 94.94 106 ALA A C 1
ATOM 874 O O . ALA A 1 106 ? 3.636 5.126 1.357 1.00 94.94 106 ALA A O 1
ATOM 875 N N . LEU A 1 107 ? 3.286 3.968 3.254 1.00 92.56 107 LEU A N 1
ATOM 876 C CA . LEU A 1 107 ? 2.260 4.834 3.838 1.00 92.56 107 LEU A CA 1
ATOM 877 C C . LEU A 1 107 ? 2.798 6.211 4.252 1.00 92.56 107 LEU A C 1
ATOM 879 O O . LEU A 1 107 ? 2.098 7.210 4.094 1.00 92.56 107 LEU A O 1
ATOM 883 N N . GLN A 1 108 ? 4.043 6.294 4.735 1.00 91.00 108 GLN A N 1
ATOM 884 C CA . GLN A 1 108 ? 4.685 7.591 4.979 1.00 91.00 108 GLN A CA 1
ATOM 885 C C . GLN A 1 108 ? 4.922 8.351 3.666 1.00 91.00 108 GLN A C 1
ATOM 887 O O . GLN A 1 108 ? 4.698 9.561 3.614 1.00 91.00 108 GLN A O 1
ATOM 892 N N . LEU A 1 109 ? 5.326 7.656 2.598 1.00 91.62 109 LEU A N 1
ATOM 893 C CA . LEU A 1 109 ? 5.603 8.269 1.295 1.00 91.62 109 LEU A CA 1
ATOM 894 C C . LEU A 1 109 ? 4.331 8.667 0.528 1.00 91.62 109 LEU A C 1
ATOM 896 O O . LEU A 1 109 ? 4.279 9.762 -0.025 1.00 91.62 109 LEU A O 1
ATOM 900 N N . CYS A 1 110 ? 3.309 7.807 0.487 1.00 88.38 110 CYS A N 1
ATOM 901 C CA . CYS A 1 110 ? 2.124 7.997 -0.347 1.00 88.38 110 CYS A CA 1
ATOM 902 C C . CYS A 1 110 ? 0.823 7.603 0.359 1.00 88.38 110 CYS A C 1
ATOM 904 O O . CYS A 1 110 ? 0.636 6.468 0.804 1.00 88.38 110 CYS A O 1
ATOM 906 N N . SER A 1 111 ? -0.137 8.530 0.330 1.00 85.31 111 SER A N 1
ATOM 907 C CA . SER A 1 111 ? -1.476 8.362 0.898 1.00 85.31 111 SER A CA 1
ATOM 908 C C . SER A 1 111 ? -2.405 7.430 0.093 1.00 85.31 111 SER A C 1
ATOM 910 O O . SER A 1 111 ? -3.566 7.238 0.436 1.00 85.31 111 SER A O 1
ATOM 912 N N . ALA A 1 112 ? -1.921 6.807 -0.983 1.00 85.94 112 ALA A N 1
ATOM 913 C CA . ALA A 1 112 ? -2.645 5.721 -1.641 1.00 85.94 112 ALA A CA 1
ATOM 914 C C . ALA A 1 112 ? -2.315 4.348 -1.030 1.00 85.94 112 ALA A C 1
ATOM 916 O O . ALA A 1 112 ? -3.091 3.410 -1.199 1.00 85.94 112 ALA A O 1
ATOM 917 N N . ALA A 1 113 ? -1.178 4.201 -0.334 1.00 90.75 113 ALA A N 1
ATOM 918 C CA . ALA A 1 113 ? -0.647 2.896 0.063 1.00 90.75 113 ALA A CA 1
ATOM 919 C C . ALA A 1 113 ? -1.584 2.112 0.999 1.00 90.75 113 ALA A C 1
ATOM 921 O O . ALA A 1 113 ? -1.652 0.890 0.888 1.00 90.75 113 ALA A O 1
ATOM 922 N N . TYR A 1 114 ? -2.360 2.795 1.851 1.00 90.88 114 TYR A N 1
ATOM 923 C CA . TYR A 1 114 ? -3.342 2.156 2.736 1.00 90.88 114 TYR A CA 1
ATOM 924 C C . TYR A 1 114 ? -4.318 1.243 1.972 1.00 90.88 114 TYR A C 1
ATOM 926 O O . TYR A 1 114 ? -4.538 0.098 2.361 1.00 90.88 114 TYR A O 1
ATOM 934 N N . TYR A 1 115 ? -4.837 1.704 0.830 1.00 88.38 115 TYR A N 1
ATOM 935 C CA . TYR A 1 115 ? -5.796 0.952 0.013 1.00 88.38 115 TYR A CA 1
ATOM 936 C C . TYR A 1 115 ? -5.197 -0.292 -0.663 1.00 88.38 115 TYR A C 1
ATOM 938 O O . TYR A 1 115 ? -5.942 -1.147 -1.139 1.00 88.38 115 TYR A O 1
ATOM 946 N N . TYR A 1 116 ? -3.865 -0.404 -0.708 1.00 91.62 116 TYR A N 1
ATOM 947 C CA . TYR A 1 116 ? -3.151 -1.570 -1.231 1.00 91.62 116 TYR A CA 1
ATOM 948 C C . TYR A 1 116 ? -2.685 -2.535 -0.138 1.00 91.62 116 TYR A C 1
ATOM 950 O O . TYR A 1 116 ? -2.251 -3.634 -0.482 1.00 91.62 116 TYR A O 1
ATOM 958 N N . ALA A 1 117 ? -2.761 -2.159 1.142 1.00 93.62 117 ALA A N 1
ATOM 959 C CA . ALA A 1 117 ? -2.471 -3.068 2.242 1.00 93.62 117 ALA A CA 1
ATOM 960 C C . ALA A 1 117 ? -3.473 -4.231 2.260 1.00 93.62 117 ALA A C 1
ATOM 962 O O . ALA A 1 117 ? -4.648 -4.068 1.924 1.00 93.62 117 ALA A O 1
ATOM 963 N N . SER A 1 118 ? -2.991 -5.401 2.666 1.00 95.19 118 SER A N 1
ATOM 964 C CA . SER A 1 118 ? -3.838 -6.557 2.981 1.00 95.19 118 SER A CA 1
ATOM 965 C C . SER A 1 118 ? -4.849 -6.254 4.088 1.00 95.19 118 SER A C 1
ATOM 967 O O . SER A 1 118 ? -4.585 -5.438 4.974 1.00 95.19 118 SER A O 1
ATOM 969 N N . ASP A 1 119 ? -5.992 -6.939 4.063 1.00 92.94 119 ASP A N 1
ATOM 970 C CA . ASP A 1 119 ? -7.044 -6.750 5.065 1.00 92.94 119 ASP A CA 1
ATOM 971 C C . ASP A 1 119 ? -6.549 -7.134 6.471 1.00 92.94 119 ASP A C 1
ATOM 973 O O . ASP A 1 119 ? -6.907 -6.484 7.452 1.00 92.94 119 ASP A O 1
ATOM 977 N N . GLU A 1 120 ? -5.637 -8.105 6.581 1.00 93.94 120 GLU A N 1
ATOM 978 C CA . GLU A 1 120 ? -4.952 -8.440 7.830 1.00 93.94 120 GLU A CA 1
ATOM 979 C C . GLU A 1 120 ? -4.143 -7.254 8.387 1.00 93.94 120 GLU A C 1
ATOM 981 O O . GLU A 1 120 ? -4.238 -6.964 9.578 1.00 93.94 120 GLU A O 1
ATOM 986 N N . LEU A 1 121 ? -3.399 -6.523 7.544 1.00 94.81 121 LEU A N 1
ATOM 987 C CA . LEU A 1 121 ? -2.670 -5.321 7.973 1.00 94.81 121 LEU A CA 1
ATOM 988 C C . LEU A 1 121 ? -3.592 -4.136 8.259 1.00 94.81 121 LEU A C 1
ATOM 990 O O . LEU A 1 121 ? -3.292 -3.345 9.144 1.00 94.81 121 LEU A O 1
ATOM 994 N N . LYS A 1 122 ? -4.720 -3.991 7.565 1.00 92.06 122 LYS A N 1
ATOM 995 C CA . LYS A 1 122 ? -5.693 -2.934 7.886 1.00 92.06 122 LYS A CA 1
ATOM 996 C C . LYS A 1 122 ? -6.349 -3.124 9.255 1.00 92.06 122 LYS A C 1
ATOM 998 O O . LYS A 1 122 ? -6.728 -2.137 9.879 1.00 92.06 122 LYS A O 1
ATOM 1003 N N . ASN A 1 123 ? -6.459 -4.373 9.711 1.00 91.81 123 ASN A N 1
ATOM 1004 C CA . ASN A 1 123 ? -6.876 -4.728 11.068 1.00 91.81 123 ASN A CA 1
ATOM 1005 C C . ASN A 1 123 ? -5.712 -4.699 12.084 1.00 91.81 123 ASN A C 1
ATOM 1007 O O . ASN A 1 123 ? -5.954 -4.803 13.288 1.00 91.81 123 ASN A O 1
ATOM 1011 N N . ASP A 1 124 ? -4.455 -4.538 11.648 1.00 95.25 124 ASP A N 1
ATOM 1012 C CA . ASP A 1 124 ? -3.327 -4.333 12.558 1.00 95.25 124 ASP A CA 1
ATOM 1013 C C . ASP A 1 124 ? -3.403 -2.934 13.181 1.00 95.25 124 ASP A C 1
ATOM 1015 O O . ASP A 1 124 ? -3.401 -1.903 12.504 1.00 95.25 124 ASP A O 1
ATOM 1019 N N . ARG A 1 125 ? -3.442 -2.916 14.514 1.00 93.94 125 ARG A N 1
ATOM 1020 C CA . ARG A 1 125 ? -3.620 -1.710 15.323 1.00 93.94 125 ARG A CA 1
ATOM 1021 C C . ARG A 1 125 ? -2.585 -0.621 15.022 1.00 93.94 125 ARG A C 1
ATOM 1023 O O . ARG A 1 125 ? -2.926 0.556 14.962 1.00 93.94 125 ARG A O 1
ATOM 1030 N N . GLU A 1 126 ? -1.320 -0.998 14.866 1.00 93.44 126 GLU A N 1
ATOM 1031 C CA . GLU A 1 126 ? -0.216 -0.056 14.665 1.00 93.44 126 GLU A CA 1
ATOM 1032 C C . GLU A 1 126 ? -0.260 0.537 13.254 1.00 93.44 126 GLU A C 1
ATOM 1034 O O . GLU A 1 126 ? -0.096 1.745 13.087 1.00 93.44 126 GLU A O 1
ATOM 1039 N N . PHE A 1 127 ? -0.550 -0.291 12.246 1.00 93.69 127 PHE A N 1
ATOM 1040 C CA . PHE A 1 127 ? -0.728 0.165 10.870 1.00 93.69 127 PHE A CA 1
ATOM 1041 C C . PHE A 1 127 ? -1.938 1.102 10.729 1.00 93.69 127 PHE A C 1
ATOM 1043 O O . PHE A 1 127 ? -1.831 2.152 10.093 1.00 93.69 127 PHE A O 1
ATOM 1050 N N . ALA A 1 128 ? -3.060 0.779 11.378 1.00 91.19 128 ALA A N 1
ATOM 1051 C CA . ALA A 1 128 ? -4.246 1.629 11.397 1.00 91.19 128 ALA A CA 1
ATOM 1052 C C . ALA A 1 128 ? -3.987 2.986 12.087 1.00 91.19 128 ALA A C 1
ATOM 1054 O O . ALA A 1 128 ? -4.335 4.025 11.528 1.00 91.19 128 ALA A O 1
ATOM 1055 N N . LEU A 1 129 ? -3.305 3.016 13.242 1.00 90.44 129 LEU A N 1
ATOM 1056 C CA . LEU A 1 129 ? -2.913 4.276 13.901 1.00 90.44 129 LEU A CA 1
ATOM 1057 C C . LEU A 1 129 ? -1.925 5.094 13.052 1.00 90.44 129 LEU A C 1
ATOM 1059 O O . LEU A 1 129 ? -2.033 6.319 12.987 1.00 90.44 129 LEU A O 1
ATOM 1063 N N . ALA A 1 130 ? -0.988 4.438 12.359 1.00 90.12 130 ALA A N 1
ATOM 1064 C CA . ALA A 1 130 ? -0.080 5.107 11.429 1.00 90.12 130 ALA A CA 1
ATOM 1065 C C . ALA A 1 130 ? -0.823 5.737 10.235 1.00 90.12 130 ALA A C 1
ATOM 1067 O O . ALA A 1 130 ? -0.407 6.795 9.756 1.00 90.12 130 ALA A O 1
ATOM 1068 N N . ALA A 1 131 ? -1.925 5.127 9.783 1.00 87.25 131 ALA A N 1
ATOM 1069 C CA . ALA A 1 131 ? -2.802 5.691 8.760 1.00 87.25 131 ALA A CA 1
ATOM 1070 C C . ALA A 1 131 ? -3.560 6.919 9.285 1.00 87.25 131 ALA A C 1
ATOM 1072 O O . ALA A 1 131 ? -3.436 7.982 8.683 1.00 87.25 131 ALA A O 1
ATOM 1073 N N . VAL A 1 132 ? -4.233 6.820 10.441 1.00 85.19 132 VAL A N 1
ATOM 1074 C CA . VAL A 1 132 ? -4.921 7.960 11.08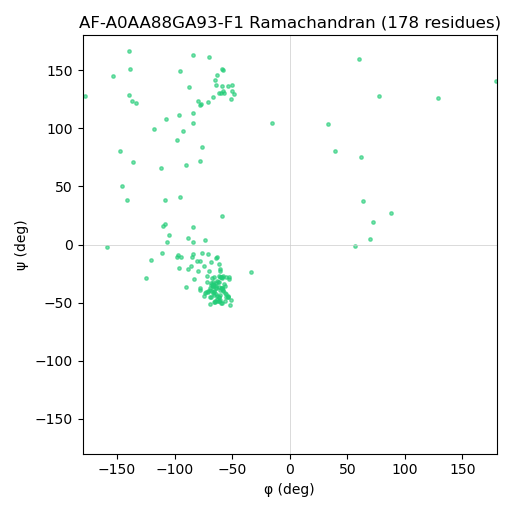7 1.00 85.19 132 VAL A CA 1
ATOM 1075 C C . VAL A 1 132 ? -3.969 9.154 11.230 1.00 85.19 132 VAL A C 1
ATOM 1077 O O . VAL A 1 132 ? -4.242 10.232 10.708 1.00 85.19 132 VAL A O 1
ATOM 1080 N N . LYS A 1 133 ? -2.784 8.936 11.820 1.00 84.75 133 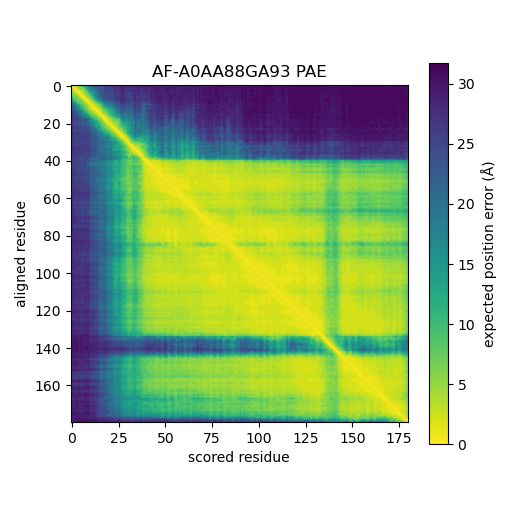LYS A N 1
ATOM 1081 C CA . LYS A 1 133 ? -1.761 9.976 12.029 1.00 84.75 133 LYS A CA 1
ATOM 1082 C C . LYS A 1 133 ? -1.325 10.697 10.749 1.00 84.75 133 LYS A C 1
ATOM 1084 O O . LYS A 1 133 ? -0.948 11.864 10.795 1.00 84.75 133 LYS A O 1
ATOM 1089 N N . ARG A 1 134 ? -1.259 9.989 9.618 1.00 80.06 134 ARG A N 1
ATOM 1090 C CA . ARG A 1 134 ? -0.668 10.516 8.377 1.00 80.06 134 ARG A CA 1
ATOM 1091 C C . ARG A 1 134 ? -1.665 11.325 7.532 1.00 80.06 134 ARG A C 1
ATOM 1093 O O . ARG A 1 134 ? -1.223 12.080 6.668 1.00 80.06 134 ARG A O 1
ATOM 1100 N N . TYR A 1 135 ? -2.964 11.161 7.773 1.00 68.69 135 TYR A N 1
ATOM 1101 C CA . TYR A 1 135 ? -4.043 11.604 6.881 1.00 68.69 135 TYR A CA 1
ATOM 1102 C C . TYR A 1 135 ? -5.069 12.512 7.563 1.00 68.69 135 TYR A C 1
ATOM 1104 O O . TYR A 1 135 ? -5.749 13.275 6.873 1.00 68.69 135 TYR A O 1
ATOM 1112 N N . GLY A 1 136 ? -5.249 12.340 8.877 1.00 64.94 136 GLY A N 1
ATOM 1113 C CA . GLY A 1 136 ? -6.546 12.548 9.510 1.00 64.94 136 GLY A CA 1
ATOM 1114 C C . GLY A 1 136 ? -7.618 11.617 8.922 1.00 64.94 136 GLY A C 1
ATOM 1115 O O . GLY A 1 136 ? -7.486 11.093 7.812 1.00 64.94 136 GLY A O 1
ATOM 1116 N N . LEU A 1 137 ? -8.716 11.390 9.632 1.00 60.19 137 LEU A N 1
ATOM 1117 C CA . LEU A 1 137 ? -9.799 10.558 9.086 1.00 60.19 137 LEU A CA 1
ATOM 1118 C C . LEU A 1 137 ? -10.653 11.278 8.035 1.00 60.19 137 LEU A C 1
ATOM 1120 O O . LEU A 1 137 ? -11.447 10.636 7.357 1.00 60.19 137 LEU A O 1
ATOM 1124 N N . GLU A 1 138 ? -10.450 12.580 7.833 1.00 53.41 138 GLU A N 1
ATOM 1125 C CA . GLU A 1 138 ? -11.167 13.357 6.818 1.00 53.41 138 GLU A CA 1
ATOM 1126 C C . GLU A 1 138 ? -10.764 12.989 5.377 1.00 53.41 138 GLU A C 1
ATOM 1128 O O . GLU A 1 138 ? -11.618 12.917 4.490 1.00 53.41 138 GLU A O 1
ATOM 1133 N N . SER A 1 139 ? -9.476 12.695 5.136 1.00 55.53 139 SER A N 1
ATOM 1134 C CA . SER A 1 139 ? -8.977 12.330 3.797 1.00 55.53 139 SER A CA 1
ATOM 1135 C C . SER A 1 139 ? -9.137 10.840 3.453 1.00 55.53 139 SER A C 1
ATOM 1137 O O . SER A 1 139 ? -9.044 10.457 2.284 1.00 55.53 139 SER A O 1
ATOM 1139 N N . MET A 1 140 ? -9.496 10.006 4.436 1.00 56.09 140 MET A N 1
ATOM 1140 C CA . MET A 1 140 ? -10.244 8.767 4.204 1.00 56.09 140 MET A CA 1
ATOM 1141 C C . MET A 1 140 ? -11.722 9.122 3.990 1.00 56.09 140 MET A C 1
ATOM 1143 O O . MET A 1 140 ? -12.518 8.888 4.895 1.00 56.09 140 MET A O 1
ATOM 1147 N N . GLU A 1 141 ? -12.052 9.729 2.833 1.00 51.66 141 GLU A N 1
ATOM 1148 C CA . GLU A 1 141 ? -13.365 10.323 2.493 1.00 51.66 141 GLU A CA 1
ATOM 1149 C C . GLU A 1 141 ? -14.489 9.873 3.441 1.00 51.66 141 GLU A C 1
ATOM 1151 O O . GLU A 1 141 ? -14.960 8.745 3.315 1.00 51.66 141 GLU A O 1
ATOM 1156 N N . PHE A 1 142 ? -14.915 10.755 4.360 1.00 47.56 142 PHE A N 1
ATOM 1157 C CA . PHE A 1 142 ? -15.846 10.559 5.501 1.00 47.56 142 PHE A CA 1
ATOM 1158 C C . PHE A 1 142 ? -17.011 9.554 5.316 1.00 47.56 142 PHE A C 1
ATOM 1160 O O . PHE A 1 142 ? -17.567 9.024 6.275 1.00 47.56 142 PHE A O 1
ATOM 1167 N N . ARG A 1 143 ? -17.404 9.291 4.070 1.00 51.47 143 ARG A N 1
ATOM 1168 C CA . ARG A 1 143 ? -18.438 8.350 3.638 1.00 51.47 143 ARG A CA 1
ATOM 1169 C C . ARG A 1 143 ? -17.993 6.873 3.581 1.00 51.47 143 ARG A C 1
ATOM 1171 O O . ARG A 1 143 ? -18.865 6.015 3.467 1.00 51.47 143 ARG A O 1
ATOM 1178 N N . PHE A 1 144 ? -16.690 6.573 3.642 1.00 63.03 144 PHE A N 1
ATOM 1179 C CA . PHE A 1 144 ? -16.107 5.236 3.434 1.00 63.03 144 PHE A CA 1
ATOM 1180 C C . PHE A 1 144 ? -14.867 4.951 4.307 1.00 63.03 144 PHE A C 1
ATOM 1182 O O . PHE A 1 144 ? -13.847 4.469 3.811 1.00 63.03 144 PHE A O 1
ATOM 1189 N N . ILE A 1 145 ? -14.948 5.190 5.619 1.00 74.50 145 ILE A N 1
ATOM 1190 C CA . ILE A 1 145 ? -13.937 4.658 6.549 1.00 74.50 145 ILE A CA 1
ATOM 1191 C C . ILE A 1 145 ? -13.918 3.130 6.444 1.00 74.50 145 ILE A C 1
ATOM 1193 O O . ILE A 1 145 ? -14.967 2.480 6.482 1.00 74.50 145 ILE A O 1
ATOM 1197 N N . ASP A 1 146 ? -12.718 2.567 6.290 1.00 83.19 146 ASP A N 1
ATOM 1198 C CA . ASP A 1 146 ? -12.527 1.132 6.094 1.00 83.19 146 ASP A CA 1
ATOM 1199 C C . ASP A 1 146 ? -13.139 0.347 7.277 1.00 83.19 146 ASP A C 1
ATOM 1201 O O . ASP A 1 146 ? -12.893 0.706 8.437 1.00 83.19 146 ASP A O 1
ATOM 1205 N N . PRO A 1 147 ? -13.938 -0.713 7.030 1.00 85.81 147 PRO A N 1
ATOM 1206 C CA . PRO A 1 147 ? -14.571 -1.494 8.090 1.00 85.81 147 PRO A CA 1
ATOM 1207 C C . PRO A 1 147 ? -13.598 -2.015 9.155 1.00 85.81 147 PRO A C 1
ATOM 1209 O O . PRO A 1 147 ? -13.989 -2.121 10.317 1.00 85.81 147 PRO A O 1
ATOM 1212 N N . ALA A 1 148 ? -12.336 -2.281 8.793 1.00 87.19 148 ALA A N 1
ATOM 1213 C CA . ALA A 1 148 ? -11.291 -2.646 9.747 1.00 87.19 148 ALA A CA 1
ATOM 1214 C C . ALA A 1 148 ? -11.046 -1.526 10.775 1.00 87.19 148 ALA A C 1
ATOM 1216 O O . ALA A 1 148 ? -11.083 -1.760 11.983 1.00 87.19 148 ALA A O 1
ATOM 1217 N N . VAL A 1 149 ? -10.893 -0.281 10.308 1.00 85.19 149 VAL A N 1
ATOM 1218 C CA . VAL A 1 149 ? -10.718 0.893 11.176 1.00 85.19 149 VAL A CA 1
ATOM 1219 C C . VAL A 1 149 ? -11.986 1.151 11.987 1.00 85.19 149 VAL A C 1
ATOM 1221 O O . VAL A 1 149 ? -11.882 1.343 13.196 1.00 85.19 149 VAL A O 1
ATOM 1224 N N . LYS A 1 150 ? -13.189 1.065 11.389 1.00 85.81 150 LYS A N 1
ATOM 1225 C CA . LYS A 1 150 ? -14.448 1.201 12.153 1.00 85.81 150 LYS A CA 1
ATOM 1226 C C . LYS A 1 150 ? -14.555 0.150 13.269 1.00 85.81 150 LYS A C 1
ATOM 1228 O O . LYS A 1 150 ? -15.015 0.474 14.361 1.00 85.81 150 LYS A O 1
ATOM 1233 N N . SER A 1 151 ? -14.106 -1.084 13.033 1.00 89.06 151 SER A N 1
ATOM 1234 C CA . SER A 1 151 ? -14.073 -2.122 14.070 1.00 89.06 151 SER A CA 1
ATOM 1235 C C . SER A 1 151 ? -13.057 -1.813 15.175 1.00 89.06 151 SER A C 1
ATOM 1237 O O . SER A 1 151 ? -13.358 -2.036 16.346 1.00 89.06 151 SER A O 1
ATOM 1239 N N . LEU A 1 152 ? -11.878 -1.283 14.830 1.00 90.81 152 LEU A N 1
ATOM 1240 C CA . LEU A 1 152 ? -10.854 -0.885 15.802 1.00 90.81 152 LEU A CA 1
ATOM 1241 C C . LEU A 1 152 ? -11.296 0.307 16.666 1.00 90.81 152 LEU A C 1
ATOM 1243 O O . LEU A 1 152 ? -10.991 0.328 17.853 1.00 90.81 152 LEU A O 1
ATOM 1247 N N . LEU A 1 153 ? -12.074 1.250 16.123 1.00 88.50 153 LEU A N 1
ATOM 1248 C CA . LEU A 1 153 ? -12.609 2.402 16.869 1.00 88.50 153 LEU A CA 1
ATOM 1249 C C . LEU A 1 153 ? -13.539 2.033 18.035 1.00 88.50 153 LEU A C 1
ATOM 1251 O O . LEU A 1 153 ? -13.743 2.857 18.922 1.00 88.50 153 LEU A O 1
ATOM 1255 N N . LYS A 1 154 ? -14.063 0.801 18.078 1.00 88.75 154 LYS A N 1
ATOM 1256 C CA . LYS A 1 154 ? -14.837 0.297 19.225 1.00 88.75 154 LYS A CA 1
ATOM 1257 C C . LYS A 1 154 ? -13.965 -0.038 20.441 1.00 88.75 154 LYS A C 1
ATOM 1259 O O . LYS A 1 154 ? -14.488 -0.146 21.548 1.00 88.75 154 LYS A O 1
ATOM 1264 N N . ASP A 1 155 ? -12.654 -0.212 20.262 1.00 93.00 155 ASP A N 1
ATOM 1265 C CA . ASP A 1 155 ? -11.718 -0.342 21.378 1.00 93.00 155 ASP A CA 1
ATOM 1266 C C . ASP A 1 155 ? -11.421 1.038 21.978 1.00 93.00 155 ASP A C 1
ATOM 1268 O O . ASP A 1 155 ? -10.872 1.917 21.314 1.00 93.00 155 ASP A O 1
ATOM 1272 N N . ALA A 1 156 ? -11.738 1.216 23.262 1.00 91.31 156 ALA A N 1
ATOM 1273 C CA . ALA A 1 156 ? -11.583 2.501 23.939 1.00 91.31 156 ALA A CA 1
ATOM 1274 C C . ALA A 1 156 ? -10.133 3.016 23.901 1.00 91.31 156 ALA A C 1
ATOM 1276 O O . ALA A 1 156 ? -9.912 4.202 23.672 1.00 91.31 156 ALA A O 1
AT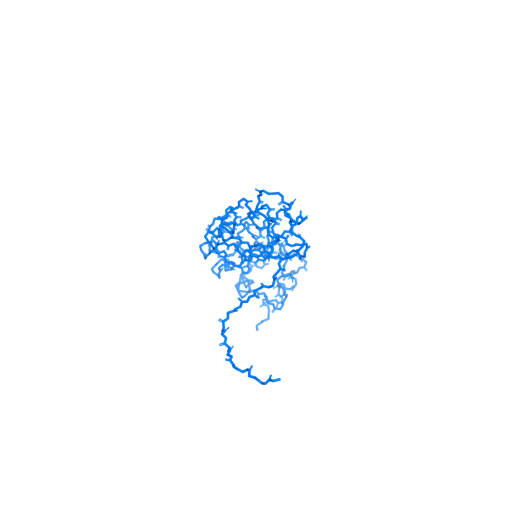OM 1277 N N . GLN A 1 157 ? -9.132 2.138 24.053 1.00 94.38 157 GLN A N 1
ATOM 1278 C CA . GLN A 1 157 ? -7.728 2.559 23.975 1.00 94.38 157 GLN A CA 1
ATOM 1279 C C . GLN A 1 157 ? -7.354 3.032 22.563 1.00 94.38 157 GLN A C 1
ATOM 1281 O O . GLN A 1 157 ? -6.524 3.924 22.415 1.00 94.38 157 GLN A O 1
ATOM 1286 N N . PHE A 1 158 ? -7.921 2.420 21.519 1.00 93.00 158 PHE A N 1
ATOM 1287 C CA . PHE A 1 158 ? -7.657 2.793 20.130 1.00 93.00 158 PHE A CA 1
ATOM 1288 C C . PHE A 1 158 ? -8.322 4.123 19.800 1.00 93.00 158 PHE A C 1
ATOM 1290 O O . PHE A 1 158 ? -7.697 4.970 19.171 1.00 93.00 158 PHE A O 1
ATOM 1297 N N . LEU A 1 159 ? -9.550 4.328 20.281 1.00 90.75 159 LEU A N 1
ATOM 1298 C CA . LEU A 1 159 ? -10.268 5.589 20.152 1.00 90.75 159 LEU A CA 1
ATOM 1299 C C . LEU A 1 159 ? -9.523 6.742 20.843 1.00 90.75 159 LEU A C 1
ATOM 1301 O O . LEU A 1 159 ? -9.375 7.797 20.234 1.00 90.75 159 LEU A O 1
ATOM 1305 N N . GLU A 1 160 ? -9.009 6.556 22.066 1.00 92.94 160 GLU A N 1
ATOM 1306 C CA . GLU A 1 160 ? -8.164 7.574 22.718 1.00 92.94 160 GLU A CA 1
ATOM 1307 C C . GLU A 1 160 ? -6.916 7.891 21.880 1.00 92.94 160 GLU A C 1
ATOM 1309 O O . GLU A 1 160 ? -6.688 9.049 21.536 1.00 92.94 160 GLU A O 1
ATOM 1314 N N . GLN A 1 161 ? -6.167 6.869 21.453 1.00 93.12 161 GLN A N 1
ATOM 1315 C CA . GLN A 1 161 ? -4.970 7.057 20.623 1.00 93.12 161 GLN A CA 1
ATOM 1316 C C . GLN A 1 161 ? -5.282 7.733 19.278 1.00 93.12 161 GLN A C 1
ATOM 1318 O O . GLN A 1 161 ? -4.523 8.585 18.828 1.00 93.12 161 GLN A O 1
ATOM 1323 N N . ALA A 1 162 ? -6.400 7.395 18.632 1.00 89.12 162 ALA A N 1
ATOM 1324 C CA . ALA A 1 162 ? -6.819 8.019 17.380 1.00 89.12 162 ALA A CA 1
ATOM 1325 C C . ALA A 1 162 ? -7.161 9.508 17.569 1.00 89.12 162 ALA A C 1
ATOM 1327 O O . ALA A 1 162 ? -6.737 10.325 16.756 1.00 89.12 162 ALA A O 1
ATOM 1328 N N . LYS A 1 163 ? -7.846 9.876 18.662 1.00 89.88 163 LYS A N 1
ATOM 1329 C CA . LYS A 1 163 ? -8.148 11.278 19.008 1.00 89.88 163 LYS A CA 1
ATOM 1330 C C . LYS A 1 163 ? -6.898 12.087 19.364 1.00 89.88 163 LYS A C 1
ATOM 1332 O O . LYS A 1 163 ? -6.832 13.264 19.035 1.00 89.88 163 LYS A O 1
ATOM 1337 N N . GLU A 1 164 ? -5.905 11.485 20.020 1.00 91.62 164 GLU A N 1
ATOM 1338 C CA . GLU A 1 164 ? -4.616 12.145 20.293 1.00 91.62 164 GLU A CA 1
ATOM 1339 C C . GLU A 1 164 ? -3.814 12.415 19.008 1.00 91.62 164 GLU A C 1
ATOM 1341 O O . GLU A 1 164 ? -3.074 13.397 18.930 1.00 91.62 164 GLU A O 1
ATOM 1346 N N . LEU A 1 165 ? -3.951 11.546 18.001 1.00 88.88 165 LEU A N 1
ATOM 1347 C CA . LEU A 1 165 ? -3.274 11.666 16.706 1.00 88.88 165 LEU A CA 1
ATOM 1348 C C . LEU A 1 165 ? -3.997 12.600 15.724 1.00 88.88 165 LEU A C 1
ATOM 1350 O O . LEU A 1 165 ? -3.331 13.201 14.883 1.00 88.88 165 LEU A O 1
ATOM 1354 N N . ASP A 1 166 ? -5.322 12.712 15.830 1.00 84.31 166 ASP A N 1
ATOM 1355 C CA . ASP A 1 166 ? -6.185 13.551 14.994 1.00 84.31 166 ASP A CA 1
ATOM 1356 C C . ASP A 1 166 ? -7.233 14.301 15.854 1.00 84.31 166 ASP A C 1
ATOM 1358 O O . ASP A 1 166 ? -8.425 13.967 15.846 1.00 84.31 166 ASP A O 1
ATOM 1362 N N . PRO A 1 167 ? -6.804 15.304 16.648 1.00 84.50 167 PRO A N 1
ATOM 1363 C CA . PRO A 1 167 ? -7.688 16.010 17.575 1.00 84.50 167 PRO A CA 1
ATOM 1364 C C . PRO A 1 167 ? -8.716 16.900 16.866 1.00 84.50 167 PRO A C 1
ATOM 1366 O O . PRO A 1 167 ? -9.770 17.176 17.435 1.00 84.50 167 PRO A O 1
ATOM 1369 N N . GLU A 1 168 ? -8.445 17.325 15.627 1.00 82.62 168 GLU A N 1
ATOM 1370 C CA . GLU A 1 168 ? -9.367 18.141 14.824 1.00 82.62 168 GLU A CA 1
ATOM 1371 C C . GLU A 1 168 ? -10.628 17.349 14.427 1.00 82.62 168 GLU A C 1
ATOM 1373 O O . GLU A 1 168 ? -11.715 17.922 14.347 1.00 82.62 168 GLU A O 1
ATOM 1378 N N . HIS A 1 169 ? -10.518 16.021 14.287 1.00 82.94 169 HIS A N 1
ATOM 1379 C CA . HIS A 1 169 ? -11.624 15.127 13.919 1.00 82.94 169 HIS A CA 1
ATOM 1380 C C . HIS A 1 169 ? -12.081 14.203 15.064 1.00 82.94 169 HIS A C 1
ATOM 1382 O O . HIS A 1 169 ? -12.832 13.249 14.840 1.00 82.94 169 HIS A O 1
ATOM 1388 N N . ALA A 1 170 ? -11.707 14.498 16.314 1.00 83.25 170 ALA A N 1
ATOM 1389 C CA . ALA A 1 170 ? -12.098 13.709 17.487 1.00 83.25 170 ALA A CA 1
ATOM 1390 C C . ALA A 1 170 ? -13.631 13.569 17.661 1.00 83.25 170 ALA A C 1
ATOM 1392 O O . ALA A 1 170 ? -14.122 12.510 18.052 1.00 83.25 170 ALA A O 1
ATOM 1393 N N . ASP A 1 171 ? -14.404 14.596 17.298 1.00 83.31 171 ASP A N 1
ATOM 1394 C CA . ASP A 1 171 ? -15.874 14.551 17.304 1.00 83.31 171 ASP A CA 1
ATOM 1395 C C . ASP A 1 171 ? -16.450 13.610 16.233 1.00 83.31 171 ASP A C 1
ATOM 1397 O O . ASP A 1 171 ? -17.500 12.995 16.432 1.00 83.31 171 ASP A O 1
ATOM 1401 N N . VAL A 1 172 ? -15.782 13.500 15.080 1.00 80.31 172 VAL A N 1
ATOM 1402 C CA . VAL A 1 172 ? -16.160 12.568 1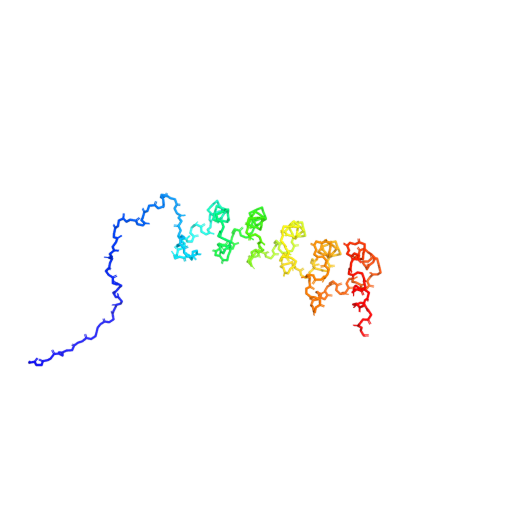4.005 1.00 80.31 172 VAL A CA 1
ATOM 1403 C C . VAL A 1 172 ? -15.911 11.137 14.465 1.00 80.31 172 VAL A C 1
ATOM 1405 O O . VAL A 1 172 ? -16.795 10.290 14.338 1.00 80.31 172 VAL A O 1
ATOM 1408 N N . LEU A 1 173 ? -14.746 10.899 15.069 1.00 79.19 173 LEU A N 1
ATOM 1409 C CA . LEU A 1 173 ? -14.349 9.626 15.663 1.00 79.19 173 LEU A CA 1
ATOM 1410 C C . LEU A 1 173 ? -15.390 9.063 16.636 1.00 79.19 173 LEU A C 1
ATOM 1412 O O . LEU A 1 173 ? -15.766 7.899 16.518 1.00 79.19 173 LEU A O 1
ATOM 1416 N N . ILE A 1 174 ? -15.894 9.893 17.550 1.00 82.00 174 ILE A N 1
ATOM 1417 C CA . ILE A 1 174 ? -16.914 9.492 18.530 1.00 82.00 174 ILE A CA 1
ATOM 1418 C C . ILE A 1 174 ? -18.230 9.121 17.822 1.00 82.00 174 ILE A C 1
ATOM 1420 O O . ILE A 1 174 ? -18.744 8.018 18.003 1.00 82.00 174 ILE A O 1
ATOM 1424 N N . ARG A 1 175 ? -18.724 9.977 16.914 1.00 82.56 175 ARG A N 1
ATOM 1425 C CA . ARG A 1 175 ? -19.980 9.735 16.170 1.00 82.56 175 ARG A CA 1
ATOM 1426 C C . ARG A 1 175 ? -19.964 8.448 15.339 1.00 82.56 175 ARG A C 1
ATOM 1428 O O . ARG A 1 175 ? -21.021 7.872 15.105 1.00 82.56 175 ARG A O 1
ATOM 1435 N N . LEU A 1 176 ? -18.798 8.004 14.871 1.00 77.44 176 LEU A N 1
ATOM 1436 C CA . LEU A 1 176 ? -18.651 6.765 14.098 1.00 77.44 176 LEU A CA 1
ATOM 1437 C C . LEU A 1 176 ? -18.824 5.500 14.946 1.00 77.44 176 LEU A C 1
ATOM 1439 O O . LEU A 1 176 ? -19.225 4.466 14.407 1.00 77.44 176 LEU A O 1
ATOM 1443 N N . VAL A 1 177 ? -18.529 5.580 16.246 1.00 79.31 177 VAL A N 1
ATOM 1444 C CA . VAL A 1 177 ? -18.764 4.499 17.213 1.00 79.31 177 VAL A CA 1
ATOM 1445 C C . VAL A 1 177 ? -20.245 4.441 17.599 1.00 79.31 177 VAL A C 1
ATOM 1447 O O . VAL A 1 177 ? -20.795 3.348 17.698 1.00 79.31 177 VAL A O 1
ATOM 1450 N N . ASP A 1 178 ? -20.900 5.599 17.725 1.00 73.25 178 ASP A N 1
ATOM 1451 C CA . ASP A 1 178 ? -22.301 5.721 18.160 1.00 73.25 178 ASP A CA 1
ATOM 1452 C C . ASP A 1 178 ? -23.353 5.390 17.071 1.00 73.25 178 ASP A C 1
ATOM 1454 O O . ASP A 1 178 ? -24.536 5.249 17.378 1.00 73.25 178 ASP A O 1
ATOM 1458 N N . GLN A 1 179 ? -22.967 5.301 15.791 1.00 64.81 179 GLN A N 1
ATOM 1459 C CA . GLN A 1 179 ? -23.879 5.062 14.656 1.00 64.81 179 GLN A CA 1
ATOM 1460 C C . GLN A 1 179 ? -24.082 3.565 14.331 1.00 64.81 179 GLN A C 1
ATOM 1462 O O . GLN A 1 179 ? -23.651 3.094 13.267 1.00 64.81 179 GLN A O 1
ATOM 1467 N N . GLU A 1 180 ? -24.753 2.829 15.225 1.00 56.81 180 GLU A N 1
ATOM 1468 C CA . GLU A 1 180 ? -25.298 1.473 14.983 1.00 56.81 180 GLU A CA 1
ATOM 1469 C C . GLU A 1 180 ? -26.759 1.330 15.444 1.00 56.81 180 GLU A C 1
ATOM 1471 O O . GLU A 1 180 ? -27.070 1.727 16.588 1.00 56.81 180 GLU A O 1
#

InterPro domains:
  IPR025197 Domain of unknown function DUF4116 [PF13475] (102-142)

Sequence (180 aa):
MFFNIFISSKYKPKIFSRKKQELRYAANEFYLTQDGQYDEIPPKLLSNQSFVLKALQQGHPRIIDLISPTLLEDEHFVLKTIELGGTMPRHVSKTLRNNKCFMLQALQLCSAAYYYASDELKNDREFALAAVKRYGLESMEFRFIDPAVKSLLKDAQFLEQAKELDPEHADVLIRLVDQE

Mean predicted aligned error: 11.89 Å